Protein AF-A0A7H9B730-F1 (afdb_monomer)

Nearest PDB structures (foldseek):
  7y1p-assembly4_D  TM=2.543E-01  e=1.822E+00  Homo sapiens
  3t6g-assembly2_D  TM=3.507E-01  e=6.217E+00  Homo sapiens
  4czz-assembly1_A  TM=1.881E-01  e=5.636E+00  Homo sapiens

Radius of gyration: 17.9 Å; Cα contacts (8 Å, |Δi|>4): 135;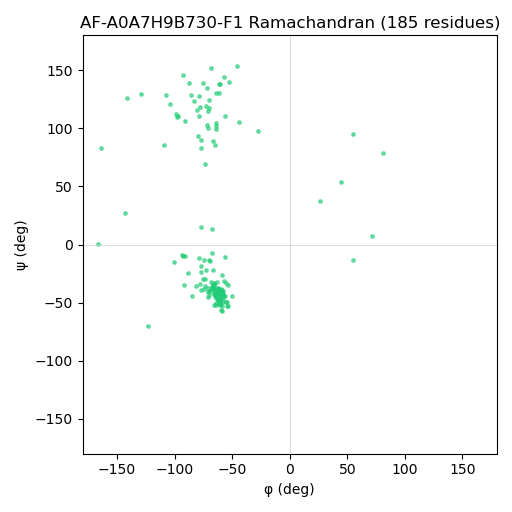 chains: 1; bounding box: 58×35×49 Å

Structure (mmCIF, N/CA/C/O backbone):
data_AF-A0A7H9B730-F1
#
_entry.id   AF-A0A7H9B730-F1
#
loop_
_atom_site.group_PDB
_atom_site.id
_atom_site.type_symbol
_atom_site.label_atom_id
_atom_site.label_alt_id
_atom_site.label_comp_id
_atom_site.label_asym_id
_atom_site.label_entity_id
_atom_site.label_seq_id
_atom_site.pdbx_PDB_ins_code
_atom_site.Cartn_x
_atom_site.Cartn_y
_atom_site.Cartn_z
_atom_site.occupancy
_atom_site.B_iso_or_equiv
_atom_site.auth_seq_id
_atom_site.auth_comp_id
_atom_site.auth_asym_id
_atom_site.auth_atom_id
_atom_site.pdbx_PDB_model_num
ATOM 1 N N . MET A 1 1 ? -36.720 20.145 14.668 1.00 40.06 1 MET A N 1
ATOM 2 C CA . MET A 1 1 ? -36.242 18.746 14.704 1.00 40.06 1 MET A CA 1
ATOM 3 C C . MET A 1 1 ? -35.891 18.366 13.276 1.00 40.06 1 MET A C 1
ATOM 5 O O . MET A 1 1 ? -36.790 18.206 12.463 1.00 40.06 1 MET A O 1
ATOM 9 N N . SER A 1 2 ? -34.604 18.393 12.934 1.00 39.94 2 SER A N 1
ATOM 10 C CA . SER A 1 2 ? -34.134 18.226 11.554 1.00 39.94 2 SER A CA 1
ATOM 11 C C . SER A 1 2 ? -33.990 16.739 11.230 1.00 39.94 2 SER A C 1
ATOM 13 O O . SER A 1 2 ? -33.394 15.994 12.003 1.00 39.94 2 SER A O 1
ATOM 15 N N . SER A 1 3 ? -34.586 16.321 10.114 1.00 34.94 3 SER A N 1
ATOM 16 C CA . SER A 1 3 ? -34.683 14.927 9.673 1.00 34.94 3 SER A CA 1
ATOM 17 C C . SER A 1 3 ? -33.296 14.286 9.449 1.00 34.94 3 SER A C 1
ATOM 19 O O . SER A 1 3 ? -32.433 14.930 8.847 1.00 34.94 3 SER A O 1
ATOM 21 N N . PRO A 1 4 ? -33.064 13.024 9.866 1.00 44.56 4 PRO A N 1
ATOM 22 C CA . PRO A 1 4 ? -31.781 12.329 9.694 1.00 44.56 4 PRO A CA 1
ATOM 23 C C . PRO A 1 4 ? -31.433 12.018 8.225 1.00 44.56 4 PRO A C 1
ATOM 25 O O . PRO A 1 4 ? -30.304 11.639 7.928 1.00 44.56 4 PRO A O 1
ATOM 28 N N . ALA A 1 5 ? -32.358 12.251 7.290 1.00 43.12 5 ALA A N 1
ATOM 29 C CA . ALA A 1 5 ? -32.158 12.045 5.854 1.00 43.12 5 ALA A CA 1
ATOM 30 C C . ALA A 1 5 ? -31.169 13.035 5.194 1.00 43.12 5 ALA A C 1
ATOM 32 O O . ALA A 1 5 ? -30.714 12.802 4.077 1.00 43.12 5 ALA A O 1
ATOM 33 N N . GLY A 1 6 ? -30.811 14.141 5.861 1.00 32.09 6 GLY A N 1
ATOM 34 C CA . GLY A 1 6 ? -29.945 15.180 5.282 1.00 32.09 6 GLY A CA 1
ATOM 35 C C . GLY A 1 6 ? -28.447 14.847 5.233 1.00 32.09 6 GLY A C 1
ATOM 36 O O . GLY A 1 6 ? -27.717 15.474 4.469 1.00 32.09 6 GLY A O 1
ATOM 37 N N . LEU A 1 7 ? -27.974 13.873 6.022 1.00 36.16 7 LEU A N 1
ATOM 38 C CA . LEU A 1 7 ? -26.548 13.514 6.090 1.00 36.16 7 LEU A CA 1
ATOM 39 C C . LEU A 1 7 ? -26.128 12.454 5.062 1.00 36.16 7 LEU A C 1
ATOM 41 O O . LEU A 1 7 ? -24.964 12.421 4.668 1.00 36.16 7 LEU A O 1
ATOM 45 N N . GLU A 1 8 ? -27.056 11.625 4.583 1.00 39.81 8 GLU A N 1
ATOM 46 C CA . GLU A 1 8 ? -26.753 10.603 3.571 1.00 39.81 8 GLU A CA 1
ATOM 47 C C . GLU A 1 8 ? -26.621 11.199 2.160 1.00 39.81 8 GLU A C 1
ATOM 49 O O . GLU A 1 8 ? -25.886 10.672 1.330 1.00 39.81 8 GLU A O 1
ATOM 54 N N . ALA A 1 9 ? -27.237 12.358 1.902 1.00 41.16 9 ALA A N 1
ATOM 55 C CA . ALA A 1 9 ? -27.206 13.022 0.596 1.00 41.16 9 ALA A CA 1
ATOM 56 C C . ALA A 1 9 ? -25.866 13.715 0.257 1.00 41.16 9 ALA A C 1
ATOM 58 O O . ALA A 1 9 ? -25.640 14.068 -0.899 1.00 41.16 9 ALA A O 1
ATOM 59 N N . GLN A 1 10 ? -24.962 13.908 1.227 1.00 38.78 10 GLN A N 1
ATOM 60 C CA . GLN A 1 10 ? -23.634 14.509 0.992 1.00 38.78 10 GLN A CA 1
ATOM 61 C C . GLN A 1 10 ? -22.527 13.475 0.735 1.00 38.78 10 GLN A C 1
ATOM 63 O O . GLN A 1 10 ? -21.414 13.827 0.339 1.00 38.78 10 GLN A O 1
ATOM 68 N N . LEU A 1 11 ? -22.826 12.192 0.925 1.00 41.34 11 LEU A N 1
ATOM 69 C CA . LEU A 1 11 ? -21.922 11.083 0.659 1.00 41.34 11 LEU A CA 1
ATOM 70 C C . LEU A 1 11 ? -22.457 10.356 -0.574 1.00 41.34 11 LEU A C 1
ATOM 72 O O . LEU A 1 11 ? -23.220 9.402 -0.458 1.00 41.34 11 LEU A O 1
ATOM 76 N N . GLY A 1 12 ? -22.076 10.833 -1.767 1.00 35.25 12 GLY A N 1
ATOM 77 C CA . GLY A 1 12 ? -22.385 10.153 -3.032 1.00 35.25 12 GLY A CA 1
ATOM 78 C C . GLY A 1 12 ? -22.101 8.644 -2.943 1.00 35.25 12 GLY A C 1
ATOM 79 O O . GLY A 1 12 ? -21.258 8.247 -2.133 1.00 35.25 12 GLY A O 1
ATOM 80 N N . PRO A 1 13 ? -22.792 7.806 -3.741 1.00 34.62 13 PRO A N 1
ATOM 81 C CA . PRO A 1 13 ? -22.946 6.371 -3.503 1.00 34.62 13 PRO A CA 1
ATOM 82 C C . PRO A 1 13 ? -21.619 5.737 -3.093 1.00 34.62 13 PRO A C 1
ATOM 84 O O . PRO A 1 13 ? -20.689 5.602 -3.894 1.00 34.62 13 PRO A O 1
ATOM 87 N N . SER A 1 14 ? -21.503 5.415 -1.802 1.00 44.09 14 SER A N 1
ATOM 88 C CA . SER A 1 14 ? -20.292 4.804 -1.280 1.00 44.09 14 SER A CA 1
ATOM 89 C C . SER A 1 14 ? -20.258 3.375 -1.804 1.00 44.09 14 SER A C 1
ATOM 91 O O . SER A 1 14 ? -20.998 2.503 -1.358 1.00 44.09 14 SER A O 1
ATOM 93 N N . ILE A 1 15 ? -19.433 3.136 -2.825 1.00 43.62 15 ILE A N 1
ATOM 94 C CA . ILE A 1 15 ? -19.100 1.774 -3.231 1.00 43.62 15 ILE A CA 1
ATOM 95 C C . ILE A 1 15 ? -18.540 1.109 -1.974 1.00 43.62 15 ILE A C 1
ATOM 97 O O . ILE A 1 15 ? -17.477 1.488 -1.482 1.00 43.62 15 ILE A O 1
ATOM 101 N N . SER A 1 16 ? -19.299 0.166 -1.421 1.00 61.28 16 SER A N 1
ATOM 102 C CA . SER A 1 16 ? -18.892 -0.654 -0.287 1.00 61.28 16 SER A CA 1
ATOM 103 C C . SER A 1 16 ? -17.739 -1.539 -0.752 1.00 61.28 16 SER A C 1
ATOM 105 O O . SER A 1 16 ? -17.947 -2.642 -1.260 1.00 61.28 16 SER A O 1
ATOM 107 N N . ILE A 1 17 ? -16.511 -1.044 -0.629 1.00 73.12 17 ILE A N 1
ATOM 108 C CA . ILE A 1 17 ? -15.334 -1.824 -0.978 1.00 73.12 17 ILE A CA 1
ATOM 109 C C . ILE A 1 17 ? -15.165 -2.934 0.063 1.00 73.12 17 ILE A C 1
ATOM 111 O O . ILE A 1 17 ? -14.978 -2.674 1.251 1.00 73.12 17 ILE A O 1
ATOM 115 N N . SER A 1 18 ? -15.245 -4.183 -0.395 1.00 87.62 18 SER A N 1
ATOM 116 C CA . SER A 1 18 ? -15.056 -5.354 0.458 1.00 87.62 18 SER A CA 1
ATOM 117 C C . SER A 1 18 ? -13.629 -5.402 1.005 1.00 87.62 18 SER A C 1
ATOM 119 O O . SER A 1 18 ? -12.661 -5.350 0.244 1.00 87.62 18 SER A O 1
ATOM 121 N N . VAL A 1 19 ? -13.493 -5.583 2.323 1.00 90.88 19 VAL A N 1
ATOM 122 C CA . VAL A 1 19 ? -12.193 -5.831 2.970 1.00 90.88 19 VAL A CA 1
ATOM 123 C C . VAL A 1 19 ? -11.487 -7.057 2.383 1.00 90.88 19 VAL A C 1
ATOM 125 O O . VAL A 1 19 ? -10.263 -7.066 2.302 1.00 90.88 19 VAL A O 1
ATOM 128 N N . GLY A 1 20 ? -12.243 -8.064 1.925 1.00 91.38 20 GLY A N 1
ATOM 129 C CA . GLY A 1 20 ? -11.691 -9.242 1.251 1.00 91.38 20 GLY A CA 1
ATOM 130 C C . GLY A 1 20 ? -10.984 -8.871 -0.050 1.00 91.38 20 GLY A C 1
ATOM 131 O O . GLY A 1 20 ? -9.823 -9.212 -0.232 1.00 91.38 20 GLY A O 1
ATOM 132 N N . LEU A 1 21 ? -11.636 -8.060 -0.886 1.00 91.69 21 LEU A N 1
ATOM 133 C CA . LEU A 1 21 ? -11.058 -7.596 -2.148 1.00 91.69 21 LEU A CA 1
ATOM 134 C C . LEU A 1 21 ? -9.797 -6.749 -1.919 1.00 91.69 21 LEU A C 1
ATOM 136 O O . LEU A 1 21 ? -8.800 -6.921 -2.613 1.00 91.69 21 LEU A O 1
ATOM 140 N N . ILE A 1 22 ? -9.807 -5.876 -0.908 1.00 94.38 22 ILE A N 1
ATOM 141 C CA . ILE A 1 22 ? -8.623 -5.091 -0.527 1.00 94.38 22 ILE A CA 1
ATOM 142 C C . ILE A 1 22 ? -7.477 -5.995 -0.074 1.00 94.38 22 ILE A C 1
ATOM 144 O O . ILE A 1 22 ? -6.341 -5.791 -0.500 1.00 94.38 22 ILE A O 1
ATOM 148 N N . LEU A 1 23 ? -7.763 -7.001 0.756 1.00 95.06 23 LEU A N 1
ATOM 149 C CA . LEU A 1 23 ? -6.766 -7.969 1.211 1.00 95.06 23 LEU A CA 1
ATOM 150 C C . LEU A 1 23 ? -6.145 -8.739 0.050 1.00 95.06 23 LEU A C 1
ATOM 152 O O . LEU A 1 23 ? -4.922 -8.866 0.005 1.00 95.06 23 LEU A O 1
ATOM 156 N N . ASP A 1 24 ? -6.961 -9.224 -0.881 1.00 93.44 24 ASP A N 1
ATOM 157 C CA . ASP A 1 24 ? -6.485 -9.989 -2.032 1.00 93.44 24 ASP A CA 1
ATOM 158 C C . ASP A 1 24 ? -5.612 -9.119 -2.945 1.00 93.44 24 ASP A C 1
ATOM 160 O O . ASP A 1 24 ? -4.514 -9.531 -3.323 1.00 93.44 24 ASP A O 1
ATOM 164 N N . CYS A 1 25 ? -6.022 -7.870 -3.206 1.00 93.38 25 CYS A N 1
ATOM 165 C CA . CYS A 1 25 ? -5.206 -6.908 -3.947 1.00 93.38 25 CYS A CA 1
ATOM 166 C C . CYS A 1 25 ? -3.865 -6.623 -3.256 1.00 93.38 25 CYS A C 1
ATOM 168 O O . CYS A 1 25 ? -2.827 -6.630 -3.915 1.00 93.38 25 CYS A O 1
ATOM 170 N N . LEU A 1 26 ? -3.861 -6.380 -1.942 1.00 95.50 26 LEU A N 1
ATOM 171 C CA . LEU A 1 26 ? -2.630 -6.109 -1.192 1.00 95.50 26 LEU A CA 1
ATOM 172 C C . LEU A 1 26 ? -1.692 -7.319 -1.177 1.00 95.50 26 LEU A C 1
ATOM 174 O O . LEU A 1 26 ? -0.488 -7.161 -1.363 1.00 95.50 26 LEU A O 1
ATOM 178 N N . LYS A 1 27 ? -2.229 -8.530 -0.988 1.00 94.12 27 LYS A N 1
ATOM 179 C CA . LYS A 1 27 ? -1.446 -9.772 -1.040 1.00 94.12 27 LYS A CA 1
ATOM 180 C C . LYS A 1 27 ? -0.842 -9.980 -2.421 1.00 94.12 27 LYS A C 1
ATOM 182 O O . LYS A 1 27 ? 0.349 -10.256 -2.508 1.00 94.12 27 LYS A O 1
ATOM 187 N N . HIS A 1 28 ? -1.623 -9.772 -3.479 1.00 91.12 28 HIS A N 1
ATOM 188 C CA . HIS A 1 28 ? -1.123 -9.850 -4.846 1.00 91.12 28 HIS A CA 1
ATOM 189 C C . HIS A 1 28 ? -0.010 -8.825 -5.104 1.00 91.12 28 HIS A C 1
ATOM 191 O O . HIS A 1 28 ? 1.061 -9.201 -5.571 1.00 91.12 28 HIS A O 1
ATOM 197 N N . LEU A 1 29 ? -0.209 -7.559 -4.719 1.00 92.06 29 LEU A N 1
ATOM 198 C CA . LEU A 1 29 ? 0.812 -6.512 -4.828 1.00 92.06 29 LEU A CA 1
ATOM 199 C C . LEU A 1 29 ? 2.095 -6.869 -4.074 1.00 92.06 29 LEU A C 1
ATOM 201 O O . LEU A 1 29 ? 3.184 -6.720 -4.625 1.00 92.06 29 LEU A O 1
ATOM 205 N N . ARG A 1 30 ? 1.979 -7.386 -2.843 1.00 93.12 30 ARG A N 1
ATOM 206 C CA . ARG A 1 30 ? 3.131 -7.880 -2.076 1.00 93.12 30 ARG A CA 1
ATOM 207 C C . ARG A 1 30 ? 3.895 -8.921 -2.880 1.00 93.12 30 ARG A C 1
ATOM 209 O O . ARG A 1 30 ? 5.103 -8.800 -3.017 1.00 93.12 30 ARG A O 1
ATOM 216 N N . THR A 1 31 ? 3.195 -9.906 -3.439 1.00 89.75 31 THR A N 1
ATOM 217 C CA . THR A 1 31 ? 3.806 -10.975 -4.232 1.00 89.75 31 THR A CA 1
ATOM 218 C C . THR A 1 31 ? 4.459 -10.441 -5.510 1.00 89.75 31 THR A C 1
ATOM 220 O O . THR A 1 31 ? 5.574 -10.850 -5.808 1.00 89.75 31 THR A O 1
ATOM 223 N N . VAL A 1 32 ? 3.832 -9.497 -6.222 1.00 88.38 32 VAL A N 1
ATOM 224 C CA . VAL A 1 32 ? 4.399 -8.856 -7.427 1.00 88.38 32 VAL A CA 1
ATOM 225 C C . VAL A 1 32 ? 5.680 -8.083 -7.114 1.00 88.38 32 VAL A C 1
ATOM 227 O O . VAL A 1 32 ? 6.650 -8.176 -7.854 1.00 88.38 32 VAL A O 1
ATOM 230 N N . ILE A 1 33 ? 5.712 -7.326 -6.016 1.00 88.75 33 ILE A N 1
ATOM 231 C CA . ILE A 1 33 ? 6.889 -6.521 -5.658 1.00 88.75 33 ILE A CA 1
ATOM 232 C C . ILE A 1 33 ? 7.994 -7.403 -5.064 1.00 88.75 33 ILE A C 1
ATOM 234 O O . ILE A 1 33 ? 9.178 -7.187 -5.325 1.00 88.75 33 ILE A O 1
ATOM 238 N N . GLN A 1 34 ? 7.624 -8.384 -4.239 1.00 87.19 34 GLN A N 1
ATOM 239 C CA . GLN A 1 34 ? 8.562 -9.271 -3.556 1.00 87.19 34 GLN A CA 1
ATOM 240 C C . GLN A 1 34 ? 9.223 -10.247 -4.532 1.00 87.19 34 GLN A C 1
ATOM 242 O O . GLN A 1 34 ? 10.442 -10.410 -4.492 1.00 87.19 34 GLN A O 1
ATOM 247 N N . ASN A 1 35 ? 8.437 -10.856 -5.421 1.00 76.56 35 ASN A N 1
ATOM 248 C CA . ASN A 1 35 ? 8.925 -11.820 -6.394 1.00 76.56 35 ASN A CA 1
ATOM 249 C C . ASN A 1 35 ? 9.134 -11.112 -7.732 1.00 76.56 35 ASN A C 1
ATOM 251 O O . ASN A 1 35 ? 8.183 -10.774 -8.430 1.00 76.56 35 ASN A O 1
ATOM 255 N N . GLU A 1 36 ? 10.396 -10.944 -8.116 1.00 60.19 36 GLU A N 1
ATOM 256 C CA . GLU A 1 36 ? 10.860 -10.201 -9.303 1.00 60.19 36 GLU A CA 1
ATOM 257 C C . GLU A 1 36 ? 10.474 -10.854 -10.651 1.00 60.19 36 GLU A C 1
ATOM 259 O O . GLU A 1 36 ? 11.016 -10.521 -11.701 1.00 60.19 36 GLU A O 1
ATOM 264 N N . SER A 1 37 ? 9.558 -11.823 -10.628 1.00 56.66 37 SER A N 1
ATOM 265 C CA . SER A 1 37 ? 9.127 -12.631 -11.766 1.00 56.66 37 SER A CA 1
ATOM 266 C C . SER A 1 37 ? 7.630 -12.958 -11.741 1.00 56.66 37 SER A C 1
ATOM 268 O O . SER A 1 37 ? 7.219 -13.980 -12.291 1.00 56.66 37 SER A O 1
ATOM 270 N N . LEU A 1 38 ? 6.802 -12.112 -11.117 1.00 61.03 38 LEU A N 1
ATOM 271 C CA . LEU A 1 38 ? 5.354 -12.313 -11.100 1.00 61.03 38 LEU A CA 1
ATOM 272 C C . LEU A 1 38 ? 4.630 -11.580 -12.233 1.00 61.03 38 LEU A C 1
ATOM 274 O O . LEU A 1 38 ? 4.999 -10.477 -12.634 1.00 61.03 38 LEU A O 1
ATOM 278 N N . TYR A 1 39 ? 3.557 -12.202 -12.714 1.00 67.94 39 TYR A N 1
ATOM 279 C CA . TYR A 1 39 ? 2.712 -11.651 -13.761 1.00 67.94 39 TYR A CA 1
ATOM 280 C C . TYR A 1 39 ? 1.682 -10.679 -13.180 1.00 67.94 39 TYR A C 1
ATOM 282 O O . TYR A 1 39 ? 0.864 -11.068 -12.345 1.00 67.94 39 TYR A O 1
ATOM 290 N N . LEU A 1 40 ? 1.669 -9.443 -13.675 1.00 72.12 40 LEU A N 1
ATOM 291 C CA . LEU A 1 40 ? 0.537 -8.534 -13.526 1.00 72.12 40 LEU A CA 1
ATOM 292 C C . LEU A 1 40 ? -0.386 -8.734 -14.734 1.00 72.12 40 LEU A C 1
ATOM 294 O O . LEU A 1 40 ? -0.032 -8.341 -15.842 1.00 72.12 40 LEU A O 1
ATOM 298 N N . ASN A 1 41 ? -1.542 -9.379 -14.541 1.00 70.00 41 ASN A N 1
ATOM 299 C CA . ASN A 1 41 ? -2.469 -9.759 -15.623 1.00 70.00 41 ASN A CA 1
ATOM 300 C C . ASN A 1 41 ? -1.749 -10.375 -16.843 1.00 70.00 41 ASN A C 1
ATOM 302 O O . ASN A 1 41 ? -1.899 -9.901 -17.967 1.00 70.00 41 ASN A O 1
ATOM 306 N N . SER A 1 42 ? -0.935 -11.408 -16.605 1.00 75.62 42 SER A N 1
ATOM 307 C CA . SER A 1 42 ? -0.165 -12.128 -17.638 1.00 75.62 42 SER A CA 1
ATOM 308 C C . SER A 1 42 ? 1.027 -11.379 -18.250 1.00 75.62 42 SER A C 1
ATOM 310 O O . SER A 1 42 ? 1.677 -11.923 -19.138 1.00 75.62 42 SER A O 1
ATOM 312 N N . VAL A 1 43 ? 1.401 -10.202 -17.734 1.00 79.88 43 VAL A N 1
ATOM 313 C CA . VAL A 1 43 ? 2.644 -9.507 -18.115 1.00 79.88 43 VAL A CA 1
ATOM 314 C C . VAL A 1 43 ? 3.696 -9.669 -17.025 1.00 79.88 43 VAL A C 1
ATOM 316 O O . VAL A 1 43 ? 3.473 -9.263 -15.883 1.00 79.88 43 VAL A O 1
ATOM 319 N N . LYS A 1 44 ? 4.846 -10.257 -17.364 1.00 83.94 44 LYS A N 1
ATOM 320 C CA . LYS A 1 44 ? 5.991 -10.347 -16.453 1.00 83.94 44 LYS A CA 1
ATOM 321 C C . LYS A 1 44 ? 6.706 -9.003 -16.439 1.00 83.94 44 LYS A C 1
ATOM 323 O O . LYS A 1 44 ? 7.340 -8.671 -17.428 1.00 83.94 44 LYS A O 1
ATOM 328 N N . LEU A 1 45 ? 6.619 -8.281 -15.325 1.00 84.44 45 LEU A N 1
ATOM 329 C CA . LEU A 1 45 ? 7.315 -7.007 -15.152 1.00 84.44 45 LEU A CA 1
ATOM 330 C C . LEU A 1 45 ? 8.811 -7.217 -14.896 1.00 84.44 45 LEU A C 1
ATOM 332 O O . LEU A 1 45 ? 9.196 -8.081 -14.103 1.00 84.44 45 LEU A O 1
ATOM 336 N N . LYS A 1 46 ? 9.651 -6.383 -15.512 1.00 85.81 46 LYS A N 1
ATOM 337 C CA . LYS A 1 46 ? 11.085 -6.311 -15.203 1.00 85.81 46 LYS A CA 1
ATOM 338 C C . LYS A 1 46 ? 11.317 -5.733 -13.804 1.00 85.81 46 LYS A C 1
ATOM 340 O O . LYS A 1 46 ? 10.544 -4.911 -13.301 1.00 85.81 46 LYS A O 1
ATOM 345 N N . ARG A 1 47 ? 12.427 -6.129 -13.175 1.00 83.06 47 ARG A N 1
ATOM 346 C CA . ARG A 1 47 ? 12.814 -5.662 -11.833 1.00 83.06 47 ARG A CA 1
ATOM 347 C C . ARG A 1 47 ? 12.963 -4.139 -11.794 1.00 83.06 47 ARG A C 1
ATOM 349 O O . ARG A 1 47 ? 12.549 -3.504 -10.825 1.00 83.06 47 ARG A O 1
ATOM 356 N N . GLU A 1 48 ? 13.513 -3.560 -12.854 1.00 84.00 48 GLU A N 1
ATOM 357 C CA . GLU A 1 48 ? 13.737 -2.123 -13.011 1.00 84.00 4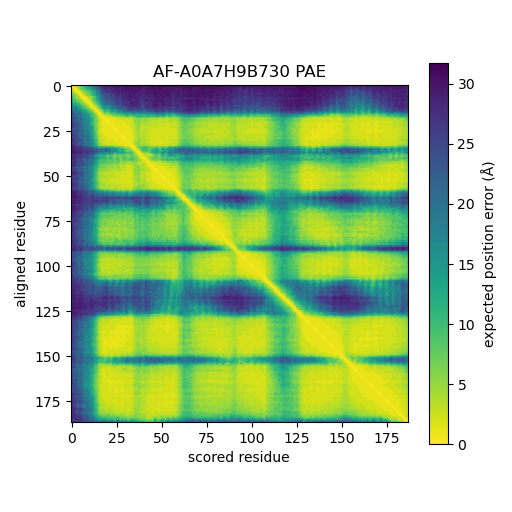8 GLU A CA 1
ATOM 358 C C . GLU A 1 48 ? 12.406 -1.362 -13.069 1.00 84.00 48 GLU A C 1
ATOM 360 O O . GLU A 1 48 ? 12.264 -0.328 -12.423 1.00 84.00 48 GLU A O 1
ATOM 365 N N . SER A 1 49 ? 11.403 -1.911 -13.760 1.00 87.19 49 SER A N 1
ATOM 366 C CA . SER A 1 49 ? 10.051 -1.343 -13.843 1.00 87.19 49 SER A CA 1
ATOM 367 C C . SER A 1 49 ? 9.340 -1.337 -12.489 1.00 87.19 49 SER A C 1
ATOM 369 O O . SER A 1 49 ? 8.717 -0.344 -12.116 1.00 87.19 49 SER A O 1
ATOM 371 N N . ILE A 1 50 ? 9.460 -2.425 -11.718 1.00 88.19 50 ILE A N 1
ATOM 372 C CA . ILE A 1 50 ? 8.910 -2.505 -10.353 1.00 88.19 50 ILE A CA 1
ATOM 373 C C . ILE A 1 50 ? 9.591 -1.477 -9.445 1.00 88.19 50 ILE A C 1
ATOM 375 O O . ILE A 1 50 ? 8.915 -0.780 -8.684 1.00 88.19 50 ILE A O 1
ATOM 379 N N . ARG A 1 51 ? 10.922 -1.365 -9.529 1.00 86.25 51 ARG A N 1
ATOM 380 C CA . ARG A 1 51 ? 11.692 -0.386 -8.758 1.00 86.25 51 ARG A CA 1
ATOM 381 C C . ARG A 1 51 ? 11.275 1.044 -9.104 1.00 86.25 51 ARG A C 1
ATOM 383 O O . ARG A 1 51 ? 10.941 1.798 -8.194 1.00 86.25 51 ARG A O 1
ATOM 390 N N . ALA A 1 52 ? 11.195 1.369 -10.392 1.00 83.44 52 ALA A N 1
ATOM 391 C CA . ALA A 1 52 ? 10.773 2.681 -10.869 1.00 83.44 52 ALA A CA 1
ATOM 392 C C . ALA A 1 52 ? 9.334 3.016 -10.440 1.00 83.44 52 ALA A C 1
ATOM 394 O O . ALA A 1 52 ? 9.054 4.142 -10.040 1.00 83.44 52 ALA A O 1
ATOM 395 N N . ALA A 1 53 ? 8.420 2.037 -10.441 1.00 86.88 53 ALA A N 1
ATOM 396 C CA . ALA A 1 53 ? 7.065 2.230 -9.928 1.00 86.88 53 ALA A CA 1
ATOM 397 C C . ALA A 1 53 ? 7.043 2.529 -8.418 1.00 86.88 53 ALA A C 1
ATOM 399 O O . ALA A 1 53 ? 6.270 3.382 -7.979 1.00 86.88 53 ALA A O 1
ATOM 400 N N . CYS A 1 54 ? 7.890 1.862 -7.623 1.00 87.56 54 CYS A N 1
ATOM 401 C CA . CYS A 1 54 ? 8.041 2.155 -6.195 1.00 87.56 54 CYS A CA 1
ATOM 402 C C . CYS A 1 54 ? 8.593 3.570 -5.982 1.00 87.56 54 CYS A C 1
ATOM 404 O O . CYS A 1 54 ? 7.996 4.350 -5.247 1.00 87.56 54 CYS A O 1
ATOM 406 N N . GLU A 1 55 ? 9.687 3.922 -6.658 1.00 83.12 55 GLU A N 1
ATOM 407 C CA . GLU A 1 55 ? 10.290 5.260 -6.616 1.00 83.12 55 GLU A CA 1
ATOM 408 C C . GLU A 1 55 ? 9.260 6.338 -6.976 1.00 83.12 55 GLU A C 1
ATOM 410 O O . GLU A 1 55 ? 9.001 7.240 -6.181 1.00 83.12 55 GLU A O 1
ATOM 415 N N . LEU A 1 56 ? 8.577 6.191 -8.113 1.00 80.75 56 LEU A N 1
ATOM 416 C CA . LEU A 1 56 ? 7.594 7.158 -8.595 1.00 80.75 56 LEU A CA 1
ATOM 417 C C . LEU A 1 56 ? 6.363 7.259 -7.688 1.00 80.75 56 LEU A C 1
ATOM 419 O O . LEU A 1 56 ? 5.792 8.339 -7.533 1.00 80.75 56 LEU A O 1
ATOM 423 N N . PHE A 1 57 ? 5.935 6.162 -7.057 1.00 82.88 57 PHE A N 1
ATOM 424 C CA . PHE A 1 57 ? 4.848 6.210 -6.079 1.00 82.88 57 PHE A CA 1
ATOM 425 C C . PHE A 1 57 ? 5.197 7.134 -4.911 1.00 82.88 57 PHE A C 1
ATOM 427 O O . PHE A 1 57 ? 4.359 7.937 -4.490 1.00 82.88 57 PHE A O 1
ATOM 434 N N . TRP A 1 58 ? 6.443 7.077 -4.450 1.00 79.00 58 TRP A N 1
ATOM 435 C CA . TRP A 1 58 ? 6.929 7.898 -3.356 1.00 79.00 58 TRP A CA 1
ATOM 436 C C . TRP A 1 58 ? 7.540 9.239 -3.805 1.00 79.00 58 TRP A C 1
ATOM 438 O O . TRP A 1 58 ? 7.764 10.095 -2.961 1.00 79.00 58 TRP A O 1
ATOM 448 N N . CYS A 1 59 ? 7.777 9.517 -5.083 1.00 72.25 59 CYS A N 1
ATOM 449 C CA . CYS A 1 59 ? 8.170 10.868 -5.503 1.00 72.25 59 CYS A CA 1
ATOM 450 C C . CYS A 1 59 ? 6.977 11.840 -5.418 1.00 72.25 59 CYS A C 1
ATOM 452 O O . CYS A 1 59 ? 5.859 11.510 -5.828 1.00 72.25 59 CYS A O 1
ATOM 454 N N . ASP A 1 60 ? 7.229 13.028 -4.861 1.00 63.06 60 ASP A N 1
ATOM 455 C CA . ASP A 1 60 ? 6.369 14.217 -4.951 1.00 63.06 60 ASP A CA 1
ATOM 456 C C . ASP A 1 60 ? 7.060 15.205 -5.896 1.00 63.06 60 ASP A C 1
ATOM 458 O O . ASP A 1 60 ? 8.228 15.520 -5.677 1.00 63.06 60 ASP A O 1
ATOM 462 N N . GLU A 1 61 ? 6.349 15.707 -6.905 1.00 54.44 61 GLU A N 1
ATOM 463 C CA . GLU A 1 61 ? 6.896 16.648 -7.900 1.00 54.44 61 GLU A CA 1
ATOM 464 C C . GLU A 1 61 ? 7.177 18.050 -7.322 1.00 54.44 61 GLU A C 1
ATOM 466 O O . GLU A 1 61 ? 7.917 18.826 -7.923 1.00 54.44 61 GLU A O 1
ATOM 471 N N . ASP A 1 62 ? 6.669 18.369 -6.123 1.00 51.31 62 ASP A N 1
ATOM 472 C CA . ASP A 1 62 ? 6.984 19.619 -5.418 1.00 51.31 62 ASP A CA 1
ATOM 473 C C . ASP A 1 62 ? 8.383 19.554 -4.777 1.00 51.31 62 ASP A C 1
ATOM 475 O O . ASP A 1 62 ? 8.577 19.237 -3.588 1.00 51.31 62 ASP A O 1
ATOM 479 N N . ILE A 1 63 ? 9.367 19.840 -5.625 1.00 46.56 63 ILE A N 1
ATOM 480 C CA . ILE A 1 63 ? 10.801 19.944 -5.366 1.00 46.56 63 ILE A CA 1
ATOM 481 C C . ILE A 1 63 ? 11.076 21.206 -4.548 1.00 46.56 63 ILE A C 1
ATOM 483 O O . ILE A 1 63 ? 10.898 22.301 -5.058 1.00 46.56 63 ILE A O 1
ATOM 487 N N . HIS A 1 64 ? 11.548 21.041 -3.304 1.00 44.06 64 HIS A N 1
ATOM 488 C CA . HIS A 1 64 ? 12.461 21.989 -2.624 1.00 44.06 64 HIS A CA 1
ATOM 489 C C . HIS A 1 64 ? 13.130 21.435 -1.340 1.00 44.06 64 HIS A C 1
ATOM 491 O O . HIS A 1 64 ? 13.938 22.129 -0.728 1.00 44.06 64 HIS A O 1
ATOM 497 N N . SER A 1 65 ? 12.880 20.185 -0.915 1.00 53.53 65 SER A N 1
ATOM 498 C CA . SER A 1 65 ? 13.666 19.544 0.161 1.00 53.53 65 SER A CA 1
ATOM 499 C C . SER A 1 65 ? 13.472 18.019 0.194 1.00 53.53 65 SER A C 1
ATOM 501 O O . SER A 1 65 ? 12.650 17.511 0.958 1.00 53.53 65 SER A O 1
ATOM 503 N N . GLU A 1 66 ? 14.208 17.277 -0.638 1.00 56.09 66 GLU A N 1
ATOM 504 C CA . GLU A 1 66 ? 14.071 15.811 -0.752 1.00 56.09 66 GLU A CA 1
ATOM 505 C C . GLU A 1 66 ? 14.403 15.087 0.574 1.00 56.09 66 GLU A C 1
ATOM 507 O O . GLU A 1 66 ? 13.581 14.326 1.088 1.00 56.09 66 GLU A O 1
ATOM 512 N N . ASN A 1 67 ? 15.514 15.439 1.234 1.00 55.94 67 ASN A N 1
ATOM 513 C CA . ASN A 1 67 ? 15.969 14.749 2.455 1.00 55.94 67 ASN A CA 1
ATOM 514 C C . ASN A 1 67 ? 15.033 14.910 3.673 1.00 55.94 67 ASN A C 1
ATOM 516 O O . ASN A 1 67 ? 14.904 13.995 4.493 1.00 55.94 67 ASN A O 1
ATOM 520 N N . LYS A 1 68 ? 14.358 16.063 3.823 1.00 60.56 68 LYS A N 1
ATOM 521 C CA . LYS A 1 68 ? 13.431 16.284 4.952 1.00 60.56 68 LYS A CA 1
ATOM 522 C C . LYS A 1 68 ? 12.132 15.496 4.773 1.00 60.56 68 LYS A C 1
ATOM 524 O O . LYS A 1 68 ? 11.602 14.995 5.764 1.00 60.56 68 LYS A O 1
ATOM 529 N N . LYS A 1 69 ? 11.639 15.353 3.537 1.00 65.31 69 LYS A N 1
ATOM 530 C CA . LYS A 1 69 ? 10.411 14.601 3.231 1.00 65.31 69 LYS A CA 1
ATOM 531 C C . LYS A 1 69 ? 10.611 13.092 3.403 1.00 65.31 69 LYS A C 1
ATOM 533 O O . LYS A 1 69 ? 9.748 12.433 3.979 1.00 65.31 69 LYS A O 1
ATOM 538 N N . GLU A 1 70 ? 11.754 12.557 2.980 1.00 67.50 70 GLU A N 1
ATOM 539 C CA . GLU A 1 70 ? 12.089 11.133 3.126 1.00 67.50 70 GLU A CA 1
ATOM 540 C C . GLU A 1 70 ? 12.122 10.703 4.602 1.00 67.50 70 GLU A C 1
ATOM 542 O O . GLU A 1 70 ? 11.379 9.810 5.017 1.00 67.50 70 GLU A O 1
ATOM 547 N N . SER A 1 71 ? 12.878 11.432 5.431 1.00 71.31 71 SER A N 1
ATOM 548 C CA . SER A 1 71 ? 12.953 11.186 6.879 1.00 71.31 71 SER A CA 1
ATOM 549 C C . SER A 1 71 ? 11.586 11.307 7.567 1.00 71.31 71 SER A C 1
ATOM 551 O O . SER A 1 71 ? 11.260 10.523 8.461 1.00 71.31 71 SER A O 1
ATOM 553 N N . GLN A 1 72 ? 10.755 12.270 7.151 1.00 72.38 72 GLN A N 1
ATOM 554 C CA . GLN A 1 72 ? 9.397 12.437 7.678 1.00 72.38 72 GLN A CA 1
ATOM 555 C C . GLN A 1 72 ? 8.485 11.262 7.319 1.00 72.38 72 GLN A C 1
ATOM 557 O O . GLN A 1 72 ? 7.740 10.793 8.179 1.00 72.38 72 GLN A O 1
ATOM 562 N N . ARG A 1 73 ? 8.548 10.759 6.083 1.00 72.25 73 ARG A N 1
ATOM 563 C CA . ARG A 1 73 ? 7.731 9.625 5.627 1.00 72.25 73 ARG A CA 1
ATOM 564 C C . ARG A 1 73 ? 8.165 8.310 6.252 1.00 72.25 73 ARG A C 1
ATOM 566 O O . ARG A 1 73 ? 7.305 7.520 6.641 1.00 72.25 73 ARG A O 1
ATOM 573 N N . LEU A 1 74 ? 9.468 8.106 6.432 1.00 76.25 74 LEU A N 1
ATOM 574 C CA . LEU A 1 74 ? 9.983 6.973 7.194 1.00 76.25 74 LEU A CA 1
ATOM 575 C C . LEU A 1 74 ? 9.484 7.026 8.642 1.00 76.25 74 LEU A C 1
ATOM 577 O O . LEU A 1 74 ? 8.876 6.068 9.117 1.00 76.25 74 LEU A O 1
ATOM 581 N N . LYS A 1 75 ? 9.635 8.174 9.314 1.00 79.94 75 LYS A N 1
ATOM 582 C CA . LYS A 1 75 ? 9.131 8.374 10.681 1.00 79.94 75 LYS A CA 1
ATOM 583 C C . LYS A 1 75 ? 7.620 8.155 10.775 1.00 79.94 75 LYS A C 1
ATOM 585 O O . LYS A 1 75 ? 7.149 7.503 11.703 1.00 79.94 75 LYS A O 1
ATOM 590 N N . ALA A 1 76 ? 6.851 8.663 9.815 1.00 76.81 76 ALA A N 1
ATOM 591 C CA . ALA A 1 76 ? 5.409 8.458 9.767 1.00 76.81 76 ALA A CA 1
ATOM 592 C C . ALA A 1 76 ? 5.054 6.976 9.562 1.00 76.81 76 ALA A C 1
ATOM 594 O O . ALA A 1 76 ? 4.174 6.466 10.250 1.00 76.81 76 ALA A O 1
ATOM 595 N N . THR A 1 77 ? 5.783 6.263 8.699 1.00 80.56 77 THR A N 1
ATOM 596 C CA . THR A 1 77 ? 5.597 4.820 8.485 1.00 80.56 77 THR A CA 1
ATOM 597 C C . THR A 1 77 ? 5.921 4.022 9.746 1.00 80.56 77 THR A C 1
ATOM 599 O O . THR A 1 77 ? 5.134 3.163 10.130 1.00 80.56 77 THR A O 1
ATOM 602 N N . MET A 1 78 ? 7.010 4.345 10.451 1.00 82.88 78 MET A N 1
ATOM 603 C CA . MET A 1 78 ? 7.334 3.731 11.746 1.00 82.88 78 MET A CA 1
ATOM 604 C C . MET A 1 78 ? 6.230 3.971 12.785 1.00 82.88 78 MET A C 1
ATOM 606 O O . MET A 1 78 ? 5.817 3.042 13.474 1.00 82.88 78 MET A O 1
ATOM 610 N N . ASN A 1 79 ? 5.693 5.193 12.856 1.00 84.44 79 ASN A N 1
ATOM 611 C CA . ASN A 1 79 ? 4.566 5.503 13.738 1.00 84.44 79 ASN A CA 1
ATOM 612 C C . ASN A 1 79 ? 3.309 4.703 13.362 1.00 84.44 79 ASN A C 1
ATOM 614 O O . ASN A 1 79 ? 2.575 4.264 14.244 1.00 84.44 79 ASN A O 1
ATOM 618 N N . LEU A 1 80 ? 3.055 4.494 12.067 1.00 85.88 80 LEU A N 1
ATOM 619 C CA . LEU A 1 80 ? 1.941 3.671 11.602 1.00 85.88 80 LEU A CA 1
ATOM 620 C C . LEU A 1 80 ? 2.121 2.201 11.997 1.00 85.88 80 LEU A C 1
ATOM 622 O O . LEU A 1 80 ? 1.150 1.595 12.442 1.00 85.88 80 LEU A O 1
ATOM 626 N N . VAL A 1 81 ? 3.334 1.642 11.883 1.00 86.88 81 VAL A N 1
ATOM 627 C CA . VAL A 1 81 ? 3.637 0.274 12.350 1.00 86.88 81 VAL A CA 1
ATOM 628 C C . VAL A 1 81 ? 3.240 0.115 13.814 1.00 86.88 81 VAL A C 1
ATOM 630 O O . VAL A 1 81 ? 2.485 -0.797 14.146 1.00 86.88 81 VAL A O 1
ATOM 633 N N . ASP A 1 82 ? 3.717 1.017 14.675 1.00 85.44 82 ASP A N 1
ATOM 634 C CA . ASP A 1 82 ? 3.453 0.978 16.115 1.00 85.44 82 ASP A CA 1
ATOM 635 C C . ASP A 1 82 ? 1.951 1.103 16.424 1.00 85.44 82 ASP A C 1
ATOM 637 O O . ASP A 1 82 ? 1.400 0.320 17.198 1.00 85.44 82 ASP A O 1
ATOM 641 N N . GLN A 1 83 ? 1.246 2.029 15.766 1.00 84.12 83 GLN A N 1
ATOM 642 C CA . GLN A 1 83 ? -0.192 2.211 15.991 1.00 84.12 83 GLN A CA 1
ATOM 643 C C . GLN A 1 83 ? -1.037 1.046 15.473 1.00 84.12 83 GLN A C 1
ATOM 645 O O . GLN A 1 83 ? -1.973 0.622 16.151 1.00 84.12 83 GLN A O 1
ATOM 650 N N . VAL A 1 84 ? -0.707 0.480 14.311 1.00 86.00 84 VAL A N 1
ATOM 651 C CA . VAL A 1 84 ? -1.383 -0.728 13.819 1.00 86.00 84 VAL A CA 1
ATOM 652 C C . VAL A 1 84 ? -1.086 -1.914 14.737 1.00 86.00 84 VAL A C 1
ATOM 654 O O . VAL A 1 84 ? -2.007 -2.666 15.041 1.00 86.00 84 VAL A O 1
ATOM 657 N N . GLY A 1 85 ? 0.142 -2.046 15.249 1.00 84.00 85 GLY A N 1
ATOM 658 C CA . GLY A 1 85 ? 0.492 -3.038 16.271 1.00 84.00 85 GLY A CA 1
ATOM 659 C C . GLY A 1 85 ? -0.393 -2.917 17.511 1.00 84.00 85 GLY A C 1
ATOM 660 O O . GLY A 1 85 ? -1.039 -3.883 17.908 1.00 84.00 85 GLY A O 1
ATOM 661 N N . LYS A 1 86 ? -0.546 -1.700 18.043 1.00 82.31 86 LYS A N 1
ATOM 662 C CA . LYS A 1 86 ? -1.437 -1.416 19.181 1.00 82.31 86 LYS A CA 1
ATOM 663 C C . LYS A 1 86 ? -2.890 -1.787 18.902 1.00 82.31 86 LYS A C 1
ATOM 665 O O . LYS A 1 86 ? -3.525 -2.387 19.762 1.00 82.31 86 LYS A O 1
ATOM 670 N N . VAL A 1 87 ? -3.405 -1.463 17.715 1.00 83.06 87 VAL A N 1
ATOM 671 C CA . VAL A 1 87 ? -4.780 -1.796 17.305 1.00 83.06 87 VAL A CA 1
ATOM 672 C C . VAL A 1 87 ? -4.986 -3.307 17.149 1.00 83.06 87 VAL A C 1
ATOM 674 O O . VAL A 1 87 ? -6.069 -3.813 17.443 1.00 83.06 87 VAL A O 1
ATOM 677 N N . VAL A 1 88 ? -3.965 -4.031 16.685 1.00 80.94 88 VAL A N 1
ATOM 678 C CA . VAL A 1 88 ? -4.001 -5.492 16.527 1.00 80.94 88 VAL A CA 1
ATOM 679 C C . VAL A 1 88 ? -3.894 -6.209 17.880 1.00 80.94 88 VAL A C 1
ATOM 681 O O . VAL A 1 88 ? -4.568 -7.218 18.073 1.00 80.94 88 VAL A O 1
ATOM 684 N N . GLU A 1 89 ? -3.082 -5.702 18.811 1.00 75.69 89 GLU A N 1
ATOM 685 C CA . GLU A 1 89 ? -2.769 -6.366 20.086 1.00 75.69 89 GLU A CA 1
ATOM 686 C C . GLU A 1 89 ? -3.698 -5.986 21.250 1.00 75.69 89 GLU A C 1
ATOM 688 O O . GLU A 1 89 ? -3.964 -6.820 22.116 1.00 75.69 89 GLU A O 1
ATOM 693 N N . LYS A 1 90 ? -4.182 -4.737 21.320 1.00 63.53 90 LYS A N 1
ATOM 694 C CA . LYS A 1 90 ? -4.938 -4.213 22.470 1.00 63.53 90 LYS A CA 1
ATOM 695 C C . LYS A 1 90 ? -6.246 -3.560 22.016 1.00 63.53 90 LYS A C 1
ATOM 697 O O . LYS A 1 90 ? -6.267 -2.723 21.124 1.00 63.53 90 LYS A O 1
ATOM 702 N N . GLN A 1 91 ? -7.347 -3.964 22.649 1.00 57.62 91 GLN A N 1
ATOM 703 C CA . GLN A 1 91 ? -8.742 -3.560 22.401 1.00 57.62 91 GLN A CA 1
ATOM 704 C C . GLN A 1 91 ? -8.955 -2.149 21.790 1.00 57.62 91 GLN A C 1
ATOM 706 O O . GLN A 1 91 ? -8.974 -1.139 22.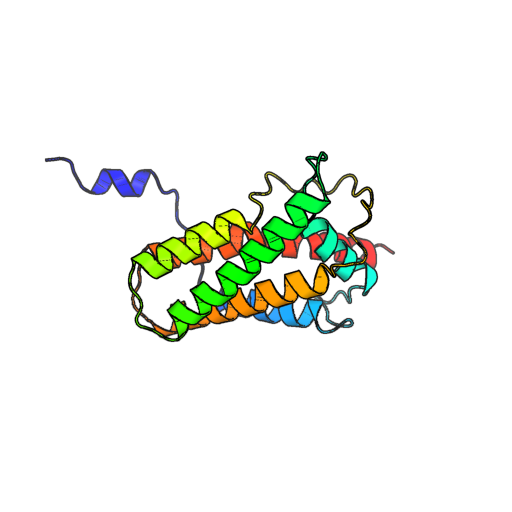486 1.00 57.62 91 GLN A O 1
ATOM 711 N N . GLN A 1 92 ? -9.141 -2.118 20.465 1.00 69.94 92 GLN A N 1
ATOM 712 C CA . GLN A 1 92 ? -10.179 -1.461 19.638 1.00 69.94 92 GLN A CA 1
ATOM 713 C C . GLN A 1 92 ? -10.910 -0.198 20.140 1.00 69.94 92 GLN A C 1
ATOM 715 O O . GLN A 1 92 ? -12.094 -0.017 19.845 1.00 69.94 92 GLN A O 1
ATOM 720 N N . SER A 1 93 ? -10.258 0.728 20.840 1.00 78.69 93 SER A N 1
ATOM 721 C CA . SER A 1 93 ? -10.896 2.030 21.054 1.00 78.69 93 SER A CA 1
ATOM 722 C C . SER A 1 93 ? -11.132 2.716 19.699 1.00 78.69 93 SER A C 1
ATOM 724 O O . SER A 1 93 ? -10.261 2.703 18.826 1.00 78.69 93 SER A O 1
ATOM 726 N N . VAL A 1 94 ? -12.295 3.351 19.509 1.00 82.19 94 VAL A N 1
ATOM 727 C CA . VAL A 1 94 ? -12.599 4.130 18.288 1.00 82.19 94 VAL A CA 1
ATOM 728 C C . VAL A 1 94 ? -11.510 5.176 18.018 1.00 82.19 94 VAL A C 1
ATOM 730 O O . VAL A 1 94 ? -11.140 5.407 16.870 1.00 82.19 94 VAL A O 1
ATOM 733 N N . LYS A 1 95 ? -10.936 5.754 19.081 1.00 85.25 95 LYS A N 1
ATOM 734 C CA . LYS A 1 95 ? -9.830 6.713 19.004 1.00 85.25 95 LYS A CA 1
ATOM 735 C C . LYS A 1 95 ? -8.596 6.126 18.309 1.00 85.25 95 LYS A C 1
ATOM 737 O O . LYS A 1 95 ? -8.040 6.780 17.435 1.00 85.25 95 LYS A O 1
ATOM 742 N N . SER A 1 96 ? -8.216 4.888 18.625 1.00 86.50 96 SER A N 1
ATOM 743 C CA . SER A 1 96 ? -7.064 4.222 18.003 1.00 86.50 96 SER A CA 1
ATOM 744 C C . SER A 1 96 ? -7.240 4.066 16.487 1.00 86.50 96 SER A C 1
ATOM 746 O O . SER A 1 96 ? -6.301 4.292 15.730 1.00 86.50 96 SER A O 1
ATOM 748 N N . TRP A 1 97 ? -8.456 3.764 16.021 1.00 86.88 97 TRP A N 1
ATOM 749 C CA . TRP A 1 97 ? -8.769 3.695 14.586 1.00 86.88 97 TRP A CA 1
ATOM 750 C C . TRP A 1 97 ? -8.707 5.057 13.892 1.00 86.88 97 TRP A C 1
ATOM 752 O O . TRP A 1 97 ? -8.245 5.152 12.755 1.00 86.88 97 TRP A O 1
ATOM 762 N N . VAL A 1 98 ? -9.144 6.115 14.577 1.00 87.12 98 VAL A N 1
ATOM 763 C CA . VAL A 1 98 ? -9.034 7.497 14.086 1.00 87.12 98 VAL A CA 1
ATOM 764 C C . VAL A 1 98 ? -7.570 7.924 13.969 1.00 87.12 98 VAL A C 1
ATOM 766 O O . VAL A 1 98 ? -7.198 8.578 12.996 1.00 87.12 98 VAL A O 1
ATOM 769 N N . ASP A 1 99 ? -6.724 7.537 14.922 1.00 87.56 99 ASP A N 1
ATOM 770 C CA . ASP A 1 99 ? -5.292 7.846 14.881 1.00 87.56 99 ASP A CA 1
ATOM 771 C C . ASP A 1 99 ? -4.592 7.117 13.719 1.00 87.56 99 ASP A C 1
ATOM 773 O O . ASP A 1 99 ? -3.769 7.716 13.022 1.00 87.56 99 ASP A O 1
ATOM 777 N N . VAL A 1 100 ? -4.984 5.869 13.428 1.00 88.94 100 VAL A N 1
ATOM 778 C CA . VAL A 1 100 ? -4.528 5.140 12.230 1.00 88.94 100 VAL A CA 1
ATOM 779 C C . VAL A 1 100 ? -4.962 5.843 10.937 1.00 88.94 100 VAL A C 1
ATOM 781 O O . VAL A 1 100 ? -4.134 6.008 10.041 1.00 88.94 100 VAL A O 1
ATOM 784 N N . ASP A 1 101 ? -6.215 6.301 10.826 1.00 88.38 101 ASP A N 1
ATOM 785 C CA . ASP A 1 101 ? -6.698 7.024 9.634 1.00 88.38 101 ASP A CA 1
ATOM 786 C C . ASP A 1 101 ? -5.898 8.312 9.389 1.00 88.38 101 ASP A C 1
ATOM 788 O O . ASP A 1 101 ? -5.451 8.564 8.268 1.00 88.38 101 ASP A O 1
ATOM 792 N N . LYS A 1 102 ? -5.625 9.087 10.446 1.00 86.75 102 LYS A N 1
ATOM 793 C CA . LYS A 1 102 ? -4.793 10.299 10.355 1.00 86.75 102 LYS A CA 1
ATOM 794 C C . LYS A 1 102 ? -3.378 9.995 9.866 1.00 86.75 102 LYS A C 1
ATOM 796 O O . LYS A 1 102 ? -2.864 10.704 8.997 1.00 86.75 102 LYS A O 1
ATOM 801 N N . LEU A 1 103 ? -2.749 8.944 10.395 1.00 86.94 103 LEU A N 1
ATOM 802 C CA . LEU A 1 103 ? -1.404 8.541 9.978 1.00 86.94 103 LEU A CA 1
ATOM 803 C C . LEU A 1 103 ? -1.385 8.074 8.522 1.00 86.94 103 LEU A C 1
ATOM 805 O O . LEU A 1 103 ? -0.526 8.514 7.759 1.00 86.94 103 LEU A O 1
ATOM 809 N N . LEU A 1 104 ? -2.362 7.266 8.102 1.00 87.31 104 LEU A N 1
ATOM 810 C CA . LEU A 1 104 ? -2.478 6.834 6.708 1.00 87.31 104 LEU A CA 1
ATOM 811 C C . LEU A 1 104 ? -2.618 8.014 5.752 1.00 87.31 104 LEU A C 1
ATOM 813 O O . LEU A 1 104 ? -1.935 8.046 4.735 1.00 87.31 104 LEU A O 1
ATOM 817 N N . ARG A 1 105 ? -3.442 9.010 6.089 1.00 84.81 105 ARG A N 1
ATOM 818 C CA . ARG A 1 105 ? -3.595 10.232 5.281 1.00 84.81 105 ARG A CA 1
ATOM 819 C C . ARG A 1 105 ? -2.341 11.106 5.241 1.00 84.81 105 ARG A C 1
ATOM 821 O O . ARG A 1 105 ? -2.203 11.903 4.324 1.00 84.81 105 ARG A O 1
ATOM 828 N N . THR A 1 106 ? -1.455 10.972 6.225 1.00 80.56 106 THR A N 1
ATOM 829 C CA . THR A 1 106 ? -0.174 11.694 6.269 1.00 80.56 106 THR A CA 1
ATOM 830 C C . THR A 1 106 ? 0.884 11.013 5.397 1.00 80.56 106 THR A C 1
ATOM 832 O O . THR A 1 106 ? 1.715 11.684 4.793 1.00 80.56 106 THR A O 1
ATOM 835 N N . ILE A 1 107 ? 0.867 9.677 5.337 1.00 79.81 107 ILE A N 1
ATOM 836 C CA . ILE A 1 107 ? 1.855 8.874 4.599 1.00 79.81 107 ILE A CA 1
ATOM 837 C C . ILE A 1 107 ? 1.469 8.739 3.131 1.00 79.81 107 ILE A C 1
ATOM 839 O O . ILE A 1 107 ? 2.326 8.832 2.255 1.00 79.81 107 ILE A O 1
ATOM 843 N N . LEU A 1 108 ? 0.189 8.469 2.869 1.00 79.69 108 LEU A N 1
ATOM 844 C CA . LEU A 1 108 ? -0.304 8.220 1.528 1.00 79.69 108 LEU A CA 1
ATOM 845 C C . LEU A 1 108 ? -0.524 9.558 0.822 1.00 79.69 108 LEU A C 1
ATOM 847 O O . LEU A 1 108 ? -1.398 10.323 1.242 1.00 79.69 108 LEU A O 1
ATOM 851 N N . PRO A 1 109 ? 0.225 9.847 -0.253 1.00 64.25 109 PRO A N 1
ATOM 852 C CA . PRO A 1 109 ? 0.034 11.083 -0.984 1.00 64.25 109 PRO A CA 1
ATOM 853 C C . PRO A 1 109 ? -1.389 11.120 -1.552 1.00 64.25 109 PRO A C 1
ATOM 855 O O . PRO A 1 109 ? -1.851 10.178 -2.201 1.00 64.25 109 PRO A O 1
ATOM 858 N N . LEU A 1 110 ? -2.098 12.229 -1.336 1.00 57.72 110 LEU A N 1
ATOM 859 C CA . LEU A 1 110 ? -3.331 12.538 -2.059 1.00 57.72 110 LEU A CA 1
ATOM 860 C C . LEU A 1 110 ? -2.944 12.957 -3.483 1.00 57.72 110 LEU A C 1
ATOM 862 O O . LEU A 1 110 ? -3.028 14.132 -3.830 1.00 57.72 110 LEU A O 1
ATOM 866 N N . LYS A 1 111 ? -2.453 12.017 -4.302 1.00 57.84 111 LYS A N 1
ATOM 867 C CA . LYS A 1 111 ? -2.049 12.324 -5.679 1.00 57.84 111 LYS A CA 1
ATOM 868 C C . LYS A 1 111 ? -3.284 12.761 -6.470 1.00 57.84 111 LYS A C 1
ATOM 870 O O . LYS A 1 111 ? -4.124 11.939 -6.840 1.00 57.84 111 LYS A O 1
ATOM 875 N N . LYS A 1 112 ? -3.409 14.067 -6.723 1.00 46.94 112 LYS A N 1
ATOM 876 C CA . LYS A 1 112 ? -4.321 14.609 -7.733 1.00 46.94 112 LYS A CA 1
ATOM 877 C C . LYS A 1 112 ? -3.727 14.246 -9.088 1.00 46.94 112 LYS A C 1
ATOM 879 O O . LYS A 1 112 ? -2.798 14.900 -9.520 1.00 46.94 112 LYS A O 1
ATOM 884 N N . ASN A 1 113 ? -4.262 13.201 -9.714 1.00 46.03 113 ASN A N 1
ATOM 885 C CA . ASN A 1 113 ? -3.927 12.765 -11.070 1.00 46.03 113 ASN A CA 1
ATOM 886 C C . ASN A 1 113 ? -2.429 12.514 -11.286 1.00 46.03 113 ASN A C 1
ATOM 888 O O . ASN A 1 113 ? -1.680 13.409 -11.649 1.00 46.03 113 ASN A O 1
ATOM 892 N N . VAL A 1 114 ? -2.012 11.256 -11.137 1.00 48.44 114 VAL A N 1
ATOM 893 C CA . VAL A 1 114 ? -0.740 10.787 -11.699 1.00 48.44 114 VAL A CA 1
ATOM 894 C C . VAL A 1 114 ? -0.855 10.878 -13.226 1.00 48.44 114 VAL A C 1
ATOM 896 O O . VAL A 1 114 ? -1.296 9.931 -13.877 1.00 48.44 114 VAL A O 1
ATOM 899 N N . LEU A 1 115 ? -0.564 12.049 -13.790 1.00 46.72 115 LEU A N 1
ATOM 900 C CA . LEU A 1 115 ? -0.294 12.200 -15.212 1.00 46.72 115 LEU A CA 1
ATOM 901 C C . LEU A 1 115 ? 1.092 11.595 -15.439 1.00 46.72 115 LEU A C 1
ATOM 903 O O . LEU A 1 115 ? 2.066 11.974 -14.805 1.00 46.72 115 LEU A O 1
ATOM 907 N N . LEU A 1 116 ? 1.139 10.563 -16.275 1.00 50.34 116 LEU A N 1
ATOM 908 C CA . LEU A 1 116 ? 2.297 9.692 -16.510 1.00 50.34 116 LEU A CA 1
ATOM 909 C C . LEU A 1 116 ? 3.379 10.322 -17.403 1.00 50.34 116 LEU A C 1
ATOM 911 O O . LEU A 1 116 ? 4.253 9.603 -17.896 1.00 50.34 116 LEU A O 1
ATOM 915 N N . ASP A 1 117 ? 3.322 11.634 -17.611 1.00 37.62 117 ASP A N 1
ATOM 916 C CA . ASP A 1 117 ? 4.232 12.338 -18.498 1.00 37.62 117 ASP A CA 1
ATOM 917 C C . ASP A 1 117 ? 5.336 12.983 -17.667 1.00 37.62 117 ASP A C 1
ATOM 919 O O . ASP A 1 117 ? 5.107 13.917 -16.911 1.00 37.62 117 ASP A O 1
ATOM 923 N N . THR A 1 118 ? 6.548 12.457 -17.850 1.00 44.06 118 THR A N 1
ATOM 924 C CA . THR A 1 118 ? 7.838 12.908 -17.300 1.00 44.06 118 THR A CA 1
ATOM 925 C C . THR A 1 118 ? 8.174 12.498 -15.860 1.00 44.06 118 THR A C 1
ATOM 927 O O . THR A 1 118 ? 8.200 13.297 -14.936 1.00 44.06 118 THR A O 1
ATOM 930 N N . ALA A 1 119 ? 8.612 11.245 -15.693 1.00 42.78 119 ALA A N 1
ATOM 931 C CA . ALA A 1 119 ? 9.513 10.902 -14.595 1.00 42.78 119 ALA A CA 1
ATOM 932 C C . ALA A 1 119 ? 10.945 11.310 -14.987 1.00 42.78 119 ALA A C 1
ATOM 934 O O . ALA A 1 119 ? 11.652 10.547 -15.649 1.00 42.78 119 ALA A O 1
ATOM 935 N N . SER A 1 120 ? 11.377 12.514 -14.603 1.00 41.62 120 SER A N 1
ATOM 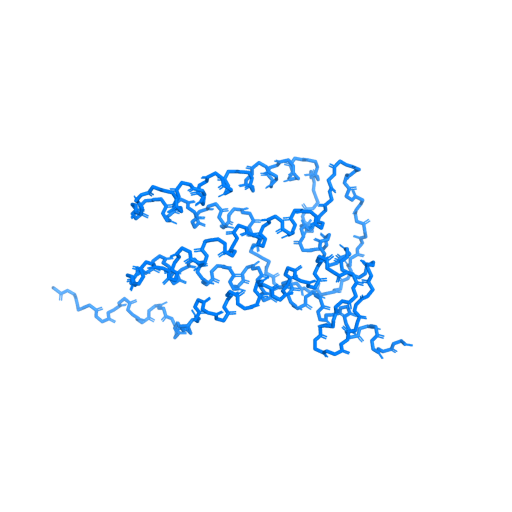936 C CA . SER A 1 120 ? 12.806 12.738 -14.399 1.00 41.62 120 SER A CA 1
ATOM 937 C C . SER A 1 120 ? 13.197 11.953 -13.146 1.00 41.62 120 SER A C 1
ATOM 939 O O . SER A 1 120 ? 12.564 12.050 -12.096 1.00 41.62 120 SER A O 1
ATOM 941 N N . SER A 1 121 ? 14.186 11.074 -13.288 1.00 44.00 121 SER A N 1
ATOM 942 C CA . SER A 1 121 ? 14.759 10.335 -12.168 1.00 44.00 121 SER A CA 1
ATOM 943 C C . SER A 1 121 ? 15.415 11.348 -11.233 1.00 44.00 121 SER A C 1
ATOM 945 O O . SER A 1 121 ? 16.514 11.826 -11.516 1.00 44.00 121 SER A O 1
ATOM 947 N N . SER A 1 122 ? 14.732 11.726 -10.150 1.00 46.38 122 SER A N 1
ATOM 948 C CA . SER A 1 122 ? 15.425 12.334 -9.023 1.00 46.38 122 SER A CA 1
ATOM 949 C C . SER A 1 122 ? 16.088 11.205 -8.241 1.00 46.38 122 SER A C 1
ATOM 951 O O . SER A 1 122 ? 15.492 10.153 -7.985 1.00 46.38 122 SER A O 1
ATOM 953 N N . ALA A 1 123 ? 17.385 11.366 -7.997 1.00 48.69 123 ALA A N 1
ATOM 954 C CA . ALA A 1 123 ? 18.194 10.372 -7.323 1.00 48.69 123 ALA A CA 1
ATOM 955 C C . ALA A 1 123 ? 17.673 10.214 -5.891 1.00 48.69 123 ALA A C 1
ATOM 957 O O . ALA A 1 123 ? 17.949 11.043 -5.027 1.00 48.69 123 ALA A O 1
ATOM 958 N N . TRP A 1 124 ? 16.914 9.146 -5.642 1.00 53.34 124 TRP A N 1
ATOM 959 C CA . TRP A 1 124 ? 16.618 8.708 -4.284 1.00 53.34 124 TRP A CA 1
ATOM 960 C C . TRP A 1 124 ? 17.926 8.552 -3.513 1.00 53.34 124 TRP A C 1
ATOM 962 O O . TRP A 1 124 ? 18.932 8.087 -4.062 1.00 53.34 124 TRP A O 1
ATOM 972 N N . SER A 1 125 ? 17.921 8.970 -2.248 1.00 52.94 125 SER A N 1
ATOM 973 C CA . SER A 1 125 ? 19.114 8.911 -1.418 1.00 52.94 125 SER A CA 1
ATOM 974 C C . SER A 1 125 ? 19.646 7.470 -1.355 1.00 52.94 125 SER A C 1
ATOM 976 O O . SER A 1 125 ? 18.881 6.506 -1.294 1.00 52.94 125 SER A O 1
ATOM 978 N N . LEU A 1 126 ? 20.973 7.304 -1.327 1.00 52.91 126 LEU A N 1
ATOM 979 C CA . LEU A 1 126 ? 21.639 6.001 -1.147 1.00 52.91 126 LEU A CA 1
ATOM 980 C C . LEU A 1 126 ? 21.216 5.266 0.142 1.00 52.91 126 LEU A C 1
ATOM 982 O O . LEU A 1 126 ? 21.564 4.101 0.324 1.00 52.91 126 LEU A O 1
ATOM 986 N N . PHE A 1 127 ? 20.499 5.935 1.046 1.00 55.66 127 PHE A N 1
ATOM 987 C CA . PHE A 1 127 ? 20.162 5.433 2.372 1.00 55.66 127 PHE A CA 1
ATOM 988 C C . PHE A 1 127 ? 18.812 4.717 2.436 1.00 55.66 127 PHE A C 1
ATOM 990 O O . PHE A 1 127 ? 18.525 4.078 3.450 1.00 55.66 127 PHE A O 1
ATOM 997 N N . PHE A 1 128 ? 17.987 4.788 1.387 1.00 68.94 128 PHE A N 1
ATOM 998 C CA . PHE A 1 128 ? 16.615 4.305 1.460 1.00 68.94 128 PHE A CA 1
ATOM 999 C C . PHE A 1 128 ? 16.153 3.615 0.183 1.00 68.94 128 PHE A C 1
ATOM 1001 O O . PHE A 1 128 ? 16.207 4.186 -0.900 1.00 68.94 128 PHE A O 1
ATOM 1008 N N . ASP A 1 129 ? 15.665 2.379 0.319 1.00 78.81 129 ASP A N 1
ATOM 1009 C CA . ASP A 1 129 ? 15.117 1.607 -0.796 1.00 78.81 129 ASP A CA 1
ATOM 1010 C C . ASP A 1 129 ? 13.578 1.736 -0.829 1.00 78.81 129 ASP A C 1
ATOM 1012 O O . ASP A 1 129 ? 12.886 1.172 0.034 1.00 78.81 129 ASP A O 1
ATOM 1016 N N . PRO A 1 130 ? 13.002 2.424 -1.835 1.00 81.44 130 PRO A N 1
ATOM 1017 C CA . PRO A 1 130 ? 11.554 2.585 -1.977 1.00 81.44 130 PRO A CA 1
ATOM 1018 C C . PRO A 1 130 ? 10.804 1.259 -2.099 1.00 81.44 130 PRO A C 1
ATOM 1020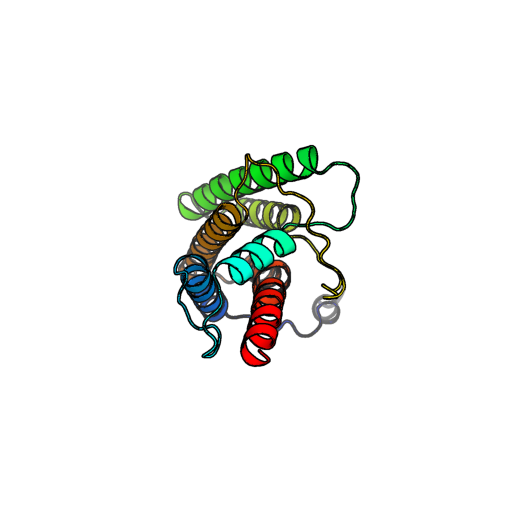 O O . PRO A 1 130 ? 9.635 1.177 -1.713 1.00 81.44 130 PRO A O 1
ATOM 1023 N N . LYS A 1 131 ? 11.455 0.195 -2.588 1.00 86.94 131 LYS A N 1
ATOM 1024 C CA . LYS A 1 131 ? 10.878 -1.154 -2.630 1.00 86.94 131 LYS A CA 1
ATOM 1025 C C . LYS A 1 131 ? 10.625 -1.676 -1.218 1.00 86.94 131 LYS A C 1
ATOM 1027 O O . LYS A 1 131 ? 9.531 -2.169 -0.941 1.00 86.94 131 LYS A O 1
ATOM 1032 N N . ILE A 1 132 ? 11.598 -1.529 -0.314 1.00 87.38 132 ILE A N 1
ATOM 1033 C CA . ILE A 1 132 ? 11.482 -1.968 1.086 1.00 87.38 132 ILE A CA 1
ATOM 1034 C C . ILE A 1 132 ? 10.365 -1.193 1.788 1.00 87.38 132 ILE A C 1
ATOM 1036 O O . ILE A 1 132 ? 9.535 -1.798 2.473 1.00 87.38 132 ILE A O 1
ATOM 1040 N N . LEU A 1 133 ? 10.287 0.124 1.577 1.00 85.56 133 LEU A N 1
ATOM 1041 C CA . LEU A 1 133 ? 9.216 0.941 2.150 1.00 85.56 133 LEU A CA 1
ATOM 1042 C C . LEU A 1 133 ? 7.836 0.520 1.639 1.00 85.56 133 LEU A C 1
ATOM 1044 O O . LEU A 1 133 ? 6.904 0.365 2.426 1.00 85.56 133 LEU A O 1
ATOM 1048 N N . THR A 1 134 ? 7.710 0.307 0.329 1.00 89.56 134 THR A N 1
ATOM 1049 C CA . THR A 1 134 ? 6.448 -0.121 -0.288 1.00 89.56 134 THR A CA 1
ATOM 1050 C C . THR A 1 134 ? 6.002 -1.475 0.260 1.00 89.56 134 THR A C 1
ATOM 1052 O O . THR A 1 134 ? 4.843 -1.627 0.643 1.00 89.56 134 THR A O 1
ATOM 1055 N N . LEU A 1 135 ? 6.919 -2.444 0.365 1.00 91.50 135 LEU A N 1
ATOM 1056 C CA . LEU A 1 135 ? 6.634 -3.755 0.954 1.00 91.50 135 LEU A CA 1
ATOM 1057 C C . LEU A 1 135 ? 6.207 -3.640 2.420 1.00 91.50 135 LEU A C 1
ATOM 1059 O O . LEU A 1 135 ? 5.202 -4.233 2.810 1.00 91.50 135 LEU A O 1
ATOM 1063 N N . SER A 1 136 ? 6.915 -2.829 3.206 1.00 89.88 136 SER A N 1
ATOM 1064 C CA . SER A 1 136 ? 6.603 -2.602 4.622 1.00 89.88 136 SER A CA 1
ATOM 1065 C C . SER A 1 136 ? 5.215 -1.985 4.792 1.00 89.88 136 SER A C 1
ATOM 1067 O O . SER A 1 136 ? 4.419 -2.459 5.602 1.00 89.88 136 SER A O 1
ATOM 1069 N N . LEU A 1 137 ? 4.882 -0.975 3.980 1.00 91.31 137 LEU A N 1
ATOM 1070 C CA . LEU A 1 137 ? 3.547 -0.385 3.950 1.00 91.31 137 LEU A CA 1
ATOM 1071 C C . LEU A 1 137 ? 2.485 -1.445 3.630 1.00 91.31 137 LEU A C 1
ATOM 1073 O O . LEU A 1 137 ? 1.500 -1.551 4.357 1.00 91.31 137 LEU A O 1
ATOM 1077 N N . ILE A 1 138 ? 2.684 -2.255 2.587 1.00 94.31 138 ILE A N 1
ATOM 1078 C CA . ILE A 1 138 ? 1.724 -3.300 2.204 1.00 94.31 138 ILE A CA 1
ATOM 1079 C C . ILE A 1 138 ? 1.488 -4.288 3.348 1.00 94.31 138 ILE A C 1
ATOM 1081 O O . ILE A 1 138 ? 0.339 -4.623 3.632 1.00 94.31 138 ILE A O 1
ATOM 1085 N N . GLU A 1 139 ? 2.538 -4.734 4.036 1.00 93.81 139 GLU A N 1
ATOM 1086 C CA . GLU A 1 139 ? 2.398 -5.661 5.163 1.00 93.81 139 GLU A CA 1
ATOM 1087 C C . GLU A 1 139 ? 1.586 -5.065 6.317 1.00 93.81 139 GLU A C 1
ATOM 1089 O O . GLU A 1 139 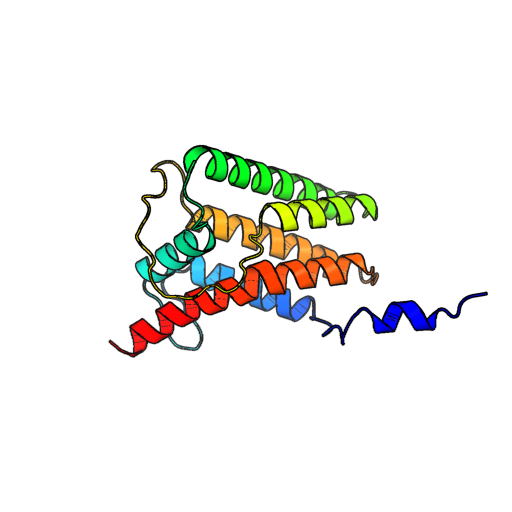? 0.714 -5.739 6.874 1.00 93.81 139 GLU A O 1
ATOM 1094 N N . ILE A 1 140 ? 1.807 -3.789 6.641 1.00 93.31 140 ILE A N 1
ATOM 1095 C CA . ILE A 1 140 ? 1.028 -3.068 7.655 1.00 93.31 140 ILE A CA 1
ATOM 1096 C C . ILE A 1 140 ? -0.442 -2.971 7.235 1.00 93.31 140 ILE A C 1
ATOM 1098 O O . ILE A 1 140 ? -1.338 -3.234 8.040 1.00 93.31 140 ILE A O 1
ATOM 1102 N N . LEU A 1 141 ? -0.703 -2.633 5.969 1.00 94.69 141 LEU A N 1
ATOM 1103 C CA . LEU A 1 141 ? -2.059 -2.526 5.431 1.00 94.69 141 LEU A CA 1
ATOM 1104 C C . LEU A 1 141 ? -2.786 -3.876 5.432 1.00 94.69 141 LEU A C 1
ATOM 1106 O O . LEU A 1 141 ? -3.977 -3.919 5.745 1.00 94.69 141 LEU A O 1
ATOM 1110 N N . ILE A 1 142 ? -2.083 -4.977 5.147 1.00 95.38 142 ILE A N 1
ATOM 1111 C CA . ILE A 1 142 ? -2.629 -6.336 5.265 1.00 95.38 142 ILE A CA 1
ATOM 1112 C C . ILE A 1 142 ? -3.037 -6.603 6.713 1.00 95.38 142 ILE A C 1
ATOM 1114 O O . ILE A 1 142 ? -4.186 -6.9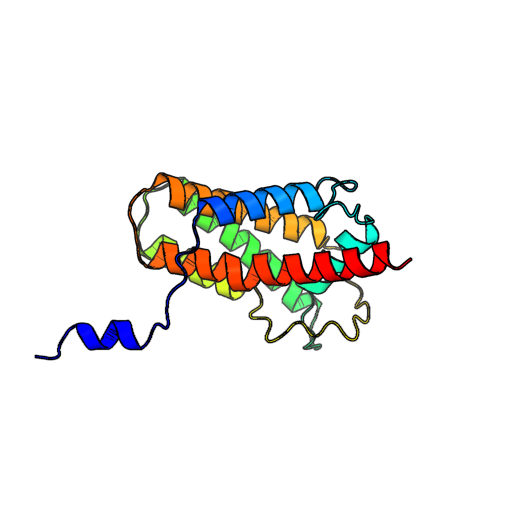72 6.950 1.00 95.38 142 ILE A O 1
ATOM 1118 N N . ARG A 1 143 ? -2.149 -6.364 7.689 1.00 93.25 143 ARG A N 1
ATOM 1119 C CA . ARG A 1 143 ? -2.457 -6.565 9.119 1.00 93.25 143 ARG A CA 1
ATOM 1120 C C . ARG A 1 143 ? -3.660 -5.735 9.566 1.00 93.25 143 ARG A C 1
ATOM 1122 O O . ARG A 1 143 ? -4.536 -6.243 10.265 1.00 93.25 143 ARG A O 1
ATOM 1129 N N . LEU A 1 144 ? -3.737 -4.481 9.121 1.00 92.00 144 LEU A N 1
ATOM 1130 C CA . LEU A 1 144 ? -4.859 -3.592 9.407 1.00 92.00 144 LEU A CA 1
ATOM 1131 C C . LEU A 1 144 ? -6.176 -4.135 8.831 1.00 92.00 144 LEU A C 1
ATOM 1133 O O . LEU A 1 144 ? -7.177 -4.205 9.542 1.00 92.00 144 LEU A O 1
ATOM 1137 N N . CYS A 1 145 ? -6.178 -4.560 7.567 1.00 92.88 145 CYS A N 1
ATOM 1138 C CA . CYS A 1 145 ? -7.367 -5.112 6.920 1.00 92.88 145 CYS A CA 1
ATOM 1139 C C . CYS A 1 145 ? -7.785 -6.459 7.529 1.00 92.88 145 CYS A C 1
ATOM 1141 O O . CYS A 1 145 ? -8.976 -6.729 7.677 1.00 92.88 145 CYS A O 1
ATOM 1143 N N . GLU A 1 146 ? -6.830 -7.301 7.928 1.00 92.38 146 GLU A N 1
ATOM 1144 C CA . GLU A 1 146 ? -7.122 -8.540 8.650 1.00 92.38 146 GLU A CA 1
ATOM 1145 C C . GLU A 1 146 ? -7.735 -8.263 10.019 1.00 92.38 146 GLU A C 1
ATOM 1147 O O . GLU A 1 146 ? -8.674 -8.963 10.398 1.00 92.38 146 GLU A O 1
ATOM 1152 N N . SER A 1 147 ? -7.261 -7.226 10.717 1.00 89.19 147 SER A N 1
ATOM 1153 C CA . SER A 1 147 ? -7.887 -6.746 11.947 1.00 89.19 147 SER A CA 1
ATOM 1154 C C . SER A 1 147 ? -9.331 -6.329 11.671 1.00 89.19 147 SER A C 1
ATOM 1156 O O . SER A 1 147 ? -10.238 -6.973 12.184 1.00 89.19 147 SER A O 1
ATOM 1158 N N . ILE A 1 148 ? -9.577 -5.391 10.746 1.00 89.06 148 ILE A N 1
ATOM 1159 C CA . ILE A 1 148 ? -10.935 -4.952 10.359 1.00 89.06 148 ILE A CA 1
ATOM 1160 C C . ILE A 1 148 ? -11.857 -6.142 10.037 1.00 89.06 148 ILE A C 1
ATOM 1162 O O . ILE A 1 148 ? -13.000 -6.184 10.494 1.00 89.06 148 ILE A O 1
ATOM 1166 N N . ARG A 1 149 ? -11.362 -7.136 9.286 1.00 89.12 149 ARG A N 1
ATOM 1167 C CA . ARG A 1 149 ? -12.118 -8.347 8.933 1.00 89.12 149 ARG A CA 1
ATOM 1168 C C . ARG A 1 149 ? -12.481 -9.195 10.157 1.00 89.12 149 ARG A C 1
ATOM 1170 O O . ARG A 1 149 ? -13.587 -9.727 10.204 1.00 89.12 149 ARG A O 1
ATOM 1177 N N . ARG A 1 150 ? -11.570 -9.346 11.125 1.00 85.94 150 ARG A N 1
ATOM 1178 C CA . ARG A 1 150 ? -11.792 -10.142 12.348 1.00 85.94 150 ARG A CA 1
ATOM 1179 C C . ARG A 1 150 ? -12.830 -9.522 13.272 1.00 85.94 150 ARG A C 1
ATOM 1181 O O . ARG A 1 150 ? -13.525 -10.258 13.958 1.00 85.94 150 ARG A O 1
ATOM 1188 N N . LEU A 1 151 ? -12.933 -8.195 13.298 1.00 79.62 151 LEU A N 1
ATOM 1189 C CA . LEU A 1 151 ? -13.759 -7.516 14.295 1.00 79.62 151 LEU A CA 1
ATOM 1190 C C . LEU A 1 151 ? -15.249 -7.662 14.065 1.00 79.62 151 LEU A C 1
ATOM 1192 O O . LEU A 1 151 ? -15.991 -7.511 15.026 1.00 79.62 151 LEU A O 1
ATOM 1196 N N . GLN A 1 152 ? -15.685 -7.958 12.836 1.00 65.38 152 GLN A N 1
ATOM 1197 C CA . GLN A 1 152 ? -17.089 -8.130 12.419 1.00 65.38 152 GLN A CA 1
ATOM 1198 C C . GLN A 1 152 ? -18.038 -6.948 12.735 1.00 65.38 152 GLN A C 1
ATOM 1200 O O . GLN A 1 152 ? -19.117 -6.855 12.152 1.00 65.38 152 GLN A O 1
ATOM 1205 N N . ILE A 1 153 ? -17.628 -5.991 13.570 1.00 67.44 153 ILE A N 1
ATOM 1206 C CA . ILE A 1 153 ? -18.320 -4.752 13.888 1.00 67.44 153 ILE A CA 1
ATOM 1207 C C . ILE A 1 153 ? -18.099 -3.779 12.730 1.00 67.44 153 ILE A C 1
ATOM 1209 O O . ILE A 1 153 ? -16.976 -3.361 12.422 1.00 67.44 153 ILE A O 1
ATOM 1213 N N . LYS A 1 154 ? -19.197 -3.386 12.082 1.00 67.56 154 LYS A N 1
ATOM 1214 C CA . LYS A 1 154 ? -19.190 -2.343 11.055 1.00 67.56 154 LYS A CA 1
ATOM 1215 C C . LYS A 1 154 ? -19.114 -0.970 11.719 1.00 67.56 154 LYS A C 1
ATOM 1217 O O . LYS A 1 154 ? -20.133 -0.354 12.007 1.00 67.56 154 LYS A O 1
ATOM 1222 N N . LEU A 1 155 ? -17.898 -0.481 11.946 1.00 77.94 155 LEU A N 1
ATOM 1223 C CA . LEU A 1 155 ? -17.670 0.921 12.286 1.00 77.94 155 LEU A CA 1
ATOM 1224 C C . LEU A 1 155 ? -17.523 1.744 10.999 1.00 77.94 155 LEU A C 1
ATOM 1226 O O . LEU A 1 155 ? -16.822 1.327 10.076 1.00 77.94 155 LEU A O 1
ATOM 1230 N N . ALA A 1 156 ? -18.113 2.943 10.947 1.00 82.81 156 ALA A N 1
ATOM 1231 C CA . ALA A 1 156 ? -17.958 3.859 9.807 1.00 82.81 156 ALA A CA 1
ATOM 1232 C C . ALA A 1 156 ? -16.476 4.160 9.496 1.00 82.81 156 ALA A C 1
ATOM 1234 O O . ALA A 1 156 ? -16.083 4.262 8.332 1.00 82.81 156 ALA A O 1
ATOM 1235 N N . ILE A 1 157 ? -15.630 4.202 10.535 1.00 84.50 157 ILE A N 1
ATOM 1236 C CA . ILE A 1 157 ? -14.180 4.389 10.399 1.00 84.50 157 ILE A CA 1
ATOM 1237 C C . ILE A 1 157 ? -13.502 3.242 9.634 1.00 84.50 157 ILE A C 1
ATOM 1239 O O . ILE A 1 157 ? -12.564 3.496 8.886 1.00 84.50 157 ILE A O 1
ATOM 1243 N N . HIS A 1 158 ? -13.999 2.000 9.727 1.00 87.94 158 HIS A N 1
ATOM 1244 C CA . HIS A 1 158 ? -13.466 0.883 8.938 1.00 87.94 158 HIS A CA 1
ATOM 1245 C C . HIS A 1 158 ? -13.681 1.127 7.441 1.00 87.94 158 HIS A C 1
ATOM 1247 O O . HIS A 1 158 ? -12.757 0.962 6.650 1.00 87.94 158 HIS A O 1
ATOM 1253 N N . GLY A 1 159 ? -14.872 1.590 7.052 1.00 86.69 159 GLY A N 1
ATOM 1254 C CA . GLY A 1 159 ? -15.156 1.963 5.665 1.00 86.69 159 GLY A CA 1
ATOM 1255 C C . GLY A 1 159 ? -14.288 3.128 5.180 1.00 86.69 159 GLY A C 1
ATOM 1256 O O . GLY A 1 159 ? -13.779 3.095 4.060 1.00 86.69 159 GLY A O 1
ATOM 1257 N N . ALA A 1 160 ? -14.063 4.136 6.029 1.00 87.69 160 ALA A N 1
ATOM 1258 C CA . ALA A 1 160 ? -13.177 5.257 5.715 1.00 87.69 160 ALA A CA 1
ATOM 1259 C C . ALA A 1 160 ? -11.724 4.802 5.487 1.00 87.69 160 ALA A C 1
ATOM 1261 O O . ALA A 1 160 ? -11.124 5.178 4.480 1.00 87.69 160 ALA A O 1
ATOM 1262 N N . LEU A 1 161 ? -11.198 3.934 6.356 1.00 89.88 161 LEU A N 1
ATOM 1263 C CA . LEU A 1 161 ? -9.858 3.354 6.231 1.00 89.88 161 LEU A CA 1
ATOM 1264 C C . LEU A 1 161 ? -9.703 2.549 4.938 1.00 89.88 161 LEU A C 1
ATOM 1266 O O . LEU A 1 161 ? -8.761 2.775 4.181 1.00 89.88 161 LEU A O 1
ATOM 1270 N N . LEU A 1 162 ? -10.652 1.655 4.640 1.00 91.56 162 LEU A N 1
ATOM 1271 C CA . LEU A 1 162 ? -10.636 0.870 3.400 1.00 91.56 162 LEU A CA 1
ATOM 1272 C C . LEU A 1 162 ? -10.682 1.773 2.160 1.00 91.56 162 LEU A C 1
ATOM 1274 O O . LEU A 1 162 ? -9.967 1.529 1.188 1.00 91.56 162 LEU A O 1
ATOM 1278 N N . ASN A 1 163 ? -11.463 2.855 2.208 1.00 89.56 163 ASN A N 1
ATOM 1279 C CA . ASN A 1 163 ? -11.505 3.849 1.139 1.00 89.56 163 ASN A CA 1
ATOM 1280 C C . ASN A 1 163 ? -10.171 4.583 0.959 1.00 89.56 163 ASN A C 1
ATOM 1282 O O . ASN A 1 163 ? -9.759 4.790 -0.182 1.00 89.56 163 ASN A O 1
ATOM 1286 N N . VAL A 1 164 ? -9.491 4.960 2.046 1.00 90.12 164 VAL A N 1
ATOM 1287 C CA . VAL A 1 164 ? -8.159 5.588 1.990 1.00 90.12 164 VAL A CA 1
ATOM 1288 C C . VAL A 1 164 ? -7.143 4.632 1.371 1.00 90.12 164 VAL A C 1
ATOM 1290 O O . VAL A 1 164 ? -6.451 5.006 0.428 1.00 90.12 164 VAL A O 1
ATOM 1293 N N . ILE A 1 165 ? -7.108 3.378 1.825 1.00 92.12 165 ILE A N 1
ATOM 1294 C CA . ILE A 1 165 ? -6.217 2.346 1.277 1.00 92.12 165 ILE A CA 1
ATOM 1295 C C . ILE A 1 165 ? -6.472 2.156 -0.220 1.00 92.12 165 ILE A C 1
ATOM 1297 O O . ILE A 1 165 ? -5.542 2.145 -1.026 1.00 92.12 165 ILE A O 1
ATOM 1301 N N . HIS A 1 166 ? -7.737 2.045 -0.618 1.00 91.31 166 HIS A N 1
ATOM 1302 C CA . HIS A 1 166 ? -8.076 1.841 -2.017 1.00 91.31 166 HIS A CA 1
ATOM 1303 C C . HIS A 1 166 ? -7.712 3.043 -2.894 1.00 91.31 166 HIS A C 1
ATOM 1305 O O . HIS A 1 166 ? -7.050 2.886 -3.920 1.00 91.31 166 HIS A O 1
ATOM 1311 N N . ARG A 1 167 ? -8.163 4.244 -2.509 1.00 88.31 167 ARG A N 1
A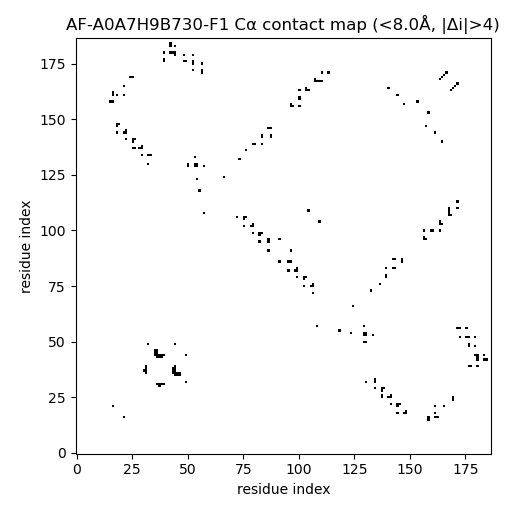TOM 1312 C CA . ARG A 1 167 ? -8.063 5.448 -3.344 1.00 88.31 167 ARG A CA 1
ATOM 1313 C C . ARG A 1 167 ? -6.668 6.060 -3.344 1.00 88.31 167 ARG A C 1
ATOM 1315 O O . ARG A 1 167 ? -6.273 6.584 -4.379 1.00 88.31 167 ARG A O 1
ATOM 1322 N N . SER A 1 168 ? -5.944 5.984 -2.229 1.00 86.88 168 SER A N 1
ATOM 1323 C CA . SER A 1 168 ? -4.638 6.636 -2.077 1.00 86.88 168 SER A CA 1
ATOM 1324 C C . SER A 1 168 ? -3.453 5.685 -2.250 1.00 86.88 168 SER A C 1
ATOM 1326 O O . SER A 1 168 ? -2.339 6.156 -2.452 1.00 86.88 168 SER A O 1
ATOM 1328 N N . PHE A 1 169 ? -3.665 4.363 -2.204 1.00 90.62 169 PHE A N 1
ATOM 1329 C CA . PHE A 1 169 ? -2.594 3.382 -2.400 1.00 90.62 169 PHE A CA 1
ATOM 1330 C C . PHE A 1 169 ? -2.881 2.408 -3.547 1.00 90.62 169 PHE A C 1
ATOM 1332 O O . PHE A 1 169 ? -2.250 2.507 -4.597 1.00 90.62 169 PHE A O 1
ATOM 1339 N N . ILE A 1 170 ? -3.854 1.502 -3.389 1.00 91.69 170 ILE A N 1
ATOM 1340 C CA . ILE A 1 170 ? -4.045 0.367 -4.314 1.00 91.69 170 ILE A CA 1
ATOM 1341 C C . ILE A 1 170 ? -4.296 0.837 -5.742 1.00 91.69 170 ILE A C 1
ATOM 1343 O O . ILE A 1 170 ? -3.617 0.392 -6.664 1.00 91.69 170 ILE A O 1
ATOM 1347 N N . ARG A 1 171 ? -5.270 1.731 -5.944 1.00 89.31 171 ARG A N 1
ATOM 1348 C CA . ARG A 1 171 ? -5.628 2.191 -7.288 1.00 89.31 171 ARG A CA 1
ATOM 1349 C C . ARG A 1 171 ? -4.475 2.958 -7.952 1.00 89.31 171 ARG A C 1
ATOM 1351 O O . ARG A 1 171 ? -4.116 2.570 -9.062 1.00 89.31 171 ARG A O 1
ATOM 1358 N N . PRO A 1 172 ? -3.872 3.991 -7.330 1.00 87.62 172 PRO A N 1
ATOM 1359 C CA . PRO A 1 172 ? -2.734 4.691 -7.925 1.00 87.62 172 PRO A CA 1
ATOM 1360 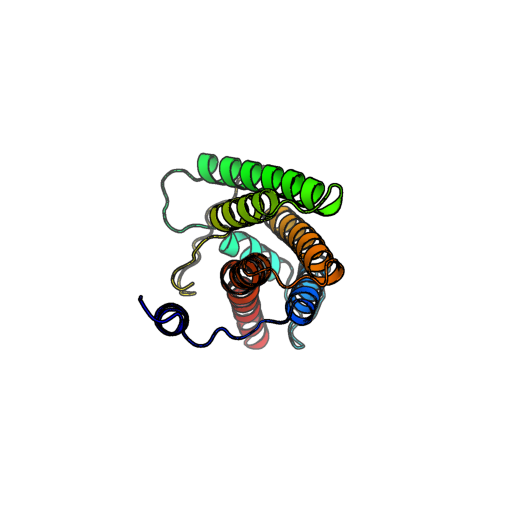C C . PRO A 1 172 ? -1.548 3.770 -8.227 1.00 87.62 172 PRO A C 1
ATOM 1362 O O . PRO A 1 172 ? -0.984 3.838 -9.316 1.00 87.62 172 PRO A O 1
ATOM 1365 N N . PHE A 1 173 ? -1.196 2.878 -7.300 1.00 89.56 173 PHE A N 1
ATOM 1366 C CA . PHE A 1 173 ? -0.040 2.004 -7.467 1.00 89.56 173 PHE A CA 1
ATOM 1367 C C . PHE A 1 173 ? -0.259 0.939 -8.552 1.00 89.56 173 PHE A C 1
ATOM 1369 O O . PHE A 1 173 ? 0.618 0.714 -9.382 1.00 89.56 173 PHE A O 1
ATOM 1376 N N . ASN A 1 174 ? -1.457 0.348 -8.627 1.00 89.25 174 ASN A N 1
ATOM 1377 C CA . ASN A 1 174 ? -1.814 -0.554 -9.726 1.00 89.25 174 ASN A CA 1
ATOM 1378 C C . ASN A 1 174 ? -1.773 0.148 -11.086 1.00 89.25 174 ASN A C 1
ATOM 1380 O O . ASN A 1 174 ? -1.308 -0.442 -12.056 1.00 89.25 174 ASN A O 1
ATOM 1384 N N . LEU A 1 175 ? -2.239 1.399 -11.173 1.00 88.38 175 LEU A N 1
ATOM 1385 C CA . LEU A 1 175 ? -2.161 2.172 -12.416 1.00 88.38 175 LEU A CA 1
ATOM 1386 C C . LEU A 1 175 ? -0.708 2.422 -12.839 1.00 88.38 175 LEU A C 1
ATOM 1388 O O . LEU A 1 175 ? -0.400 2.292 -14.024 1.00 88.38 175 LEU A O 1
ATOM 1392 N N . LEU A 1 176 ? 0.182 2.714 -11.884 1.00 87.56 176 LEU A N 1
ATOM 1393 C CA . LEU A 1 176 ? 1.619 2.836 -12.136 1.00 87.56 176 LEU A CA 1
ATOM 1394 C C . LEU A 1 176 ? 2.190 1.531 -12.688 1.00 87.56 176 LEU A C 1
ATOM 1396 O O . LEU A 1 176 ? 2.723 1.531 -13.796 1.00 87.56 176 LEU A O 1
ATOM 1400 N N . LEU A 1 177 ? 2.017 0.410 -11.984 1.00 88.81 177 LEU A N 1
ATOM 1401 C CA . LEU A 1 177 ? 2.513 -0.888 -12.450 1.00 88.81 177 LEU A CA 1
ATOM 1402 C C . LEU A 1 177 ? 1.947 -1.267 -13.826 1.00 88.81 177 LEU A C 1
ATOM 1404 O O . LEU A 1 177 ? 2.677 -1.756 -14.685 1.00 88.81 177 LEU A O 1
ATOM 1408 N N . TRP A 1 178 ? 0.664 -0.986 -14.071 1.00 88.31 178 TRP A N 1
ATOM 1409 C CA . TRP A 1 178 ? 0.023 -1.255 -15.357 1.00 88.31 178 TRP A CA 1
ATOM 1410 C C . TRP A 1 178 ? 0.594 -0.405 -16.493 1.00 88.31 178 TRP A C 1
ATOM 1412 O O . TRP A 1 178 ? 0.712 -0.881 -17.620 1.00 88.31 178 TRP A O 1
ATOM 1422 N N . SER A 1 179 ? 0.987 0.840 -16.213 1.00 87.69 179 SER A N 1
ATOM 1423 C CA . SER A 1 179 ? 1.643 1.693 -17.206 1.00 87.69 179 SER A CA 1
ATOM 1424 C C . SER A 1 179 ? 2.983 1.111 -17.667 1.00 87.69 179 SER A C 1
ATOM 1426 O O . SER A 1 179 ? 3.265 1.127 -18.864 1.00 87.69 179 SER A O 1
ATOM 1428 N N . TYR A 1 180 ? 3.759 0.519 -16.754 1.00 86.69 180 TYR A N 1
ATOM 1429 C CA . TYR A 1 180 ? 4.991 -0.190 -17.097 1.00 86.69 180 TYR A CA 1
ATOM 1430 C C . TYR A 1 180 ? 4.700 -1.499 -17.833 1.00 86.69 180 TYR A C 1
ATOM 1432 O O . TYR A 1 180 ? 5.312 -1.752 -18.866 1.00 86.69 180 TYR A O 1
ATOM 1440 N N . ALA A 1 181 ? 3.710 -2.278 -17.382 1.00 86.44 181 ALA A N 1
ATOM 1441 C CA . ALA A 1 181 ? 3.314 -3.521 -18.047 1.00 86.44 181 ALA A CA 1
ATOM 1442 C C . ALA A 1 181 ? 2.943 -3.283 -19.520 1.00 86.44 181 ALA A C 1
ATOM 1444 O O . ALA A 1 181 ? 3.405 -3.999 -20.402 1.00 86.44 181 ALA A O 1
ATOM 1445 N N . LYS A 1 182 ? 2.174 -2.224 -19.810 1.00 86.00 182 LYS A N 1
ATOM 1446 C CA . LYS A 1 182 ? 1.835 -1.845 -21.191 1.00 86.00 182 LYS A CA 1
ATOM 1447 C C . LYS A 1 182 ? 3.066 -1.531 -22.043 1.00 86.00 182 LYS A C 1
ATOM 1449 O O . LYS A 1 182 ? 3.096 -1.916 -23.206 1.00 86.00 182 LYS A O 1
ATOM 1454 N N . ARG A 1 183 ? 4.063 -0.836 -21.483 1.00 85.88 183 ARG A N 1
ATOM 1455 C CA . ARG A 1 183 ? 5.314 -0.522 -22.195 1.00 85.88 183 ARG A CA 1
ATOM 1456 C C . ARG A 1 183 ? 6.128 -1.780 -22.480 1.00 85.88 183 ARG A C 1
ATOM 1458 O O . ARG A 1 183 ? 6.767 -1.851 -23.518 1.00 85.88 183 ARG A O 1
ATOM 1465 N N . GLU A 1 184 ? 6.112 -2.759 -21.584 1.00 83.62 184 GLU A N 1
ATOM 1466 C CA . GLU A 1 184 ? 6.834 -4.018 -21.787 1.00 83.62 184 GLU A CA 1
ATOM 1467 C C . GLU A 1 184 ? 6.171 -4.935 -22.817 1.00 83.62 184 GLU A C 1
ATOM 1469 O O . GLU A 1 184 ? 6.882 -5.662 -23.488 1.00 83.62 184 GLU A O 1
ATOM 1474 N N . VAL A 1 185 ? 4.845 -4.879 -22.981 1.00 83.88 185 VAL A N 1
ATOM 1475 C CA . VAL A 1 185 ? 4.135 -5.621 -24.044 1.00 83.88 185 VAL A CA 1
ATOM 1476 C C . VAL A 1 185 ? 4.327 -4.983 -25.423 1.00 83.88 185 VAL A C 1
ATOM 1478 O O . VAL A 1 185 ? 4.261 -5.671 -26.435 1.00 83.88 185 VAL A O 1
ATOM 1481 N N . ALA A 1 186 ? 4.510 -3.662 -25.473 1.00 77.56 186 ALA A N 1
ATOM 1482 C CA . ALA A 1 186 ? 4.687 -2.924 -26.722 1.00 77.56 186 ALA A CA 1
ATOM 1483 C C . ALA A 1 186 ? 6.106 -3.029 -27.316 1.00 77.56 186 ALA A C 1
ATOM 1485 O O . ALA A 1 186 ? 6.300 -2.603 -28.453 1.00 77.56 186 ALA A O 1
ATOM 1486 N N . ASN A 1 187 ? 7.072 -3.549 -26.549 1.00 60.12 187 ASN A N 1
ATOM 1487 C CA . ASN A 1 187 ? 8.465 -3.760 -26.955 1.00 60.12 187 ASN A CA 1
ATOM 1488 C C . ASN A 1 187 ? 8.739 -5.245 -27.194 1.00 60.12 187 ASN A C 1
ATOM 1490 O O . ASN A 1 187 ? 9.574 -5.537 -28.075 1.00 60.12 187 ASN A O 1
#

Solvent-accessible surface area (backbone atoms only — not comparable to full-atom values): 11255 Å² total; per-residue (Å²): 135,83,70,82,74,69,67,60,75,78,54,69,88,73,75,81,74,52,60,66,60,53,43,53,52,42,53,50,50,46,47,45,69,72,38,66,73,36,60,62,92,85,36,68,46,51,59,66,53,54,46,49,40,32,44,56,70,72,56,67,91,84,79,84,57,70,72,63,53,52,56,49,44,51,52,46,49,54,52,42,50,55,51,49,48,46,54,68,74,46,88,74,48,70,65,60,56,51,54,49,46,54,44,48,64,70,60,38,58,83,72,79,70,87,68,89,77,78,86,74,85,71,83,71,58,97,87,61,59,44,56,60,53,51,48,52,51,40,54,49,51,43,54,49,42,52,44,57,62,70,64,74,66,88,48,74,66,57,57,52,43,54,48,47,48,41,66,44,41,53,53,56,52,51,52,45,50,48,54,48,39,55,55,62,72,76,106

Mean predicted aligned error: 10.4 Å

Foldseek 3Di:
DDDPVVPVVVDPPQPQDDLVNLLVLLVLLLCLLVPQQDDDPNFGFHNVLSQVLLQVQPDDPPDDDQVVSVVVLVVLLVVLLVLLVCLLPDDDDVVSLVVNLVSLPVNQDPDPDPPVPDDPDDPDDPPDRSSVVLSSVSVSLSSNSVSVVVVPDDDPSSSSSSCSCVNRPSVSSSVSSVVSSVVSVVD

Secondary structure (DSSP, 8-state):
---GGGTGGGS-------HHHHHHHHHHHHHHHHSTT-EETTEE--HHHHHHHHHHHH--S--S-HHHHHHHHHHHHHHHHHHHHHHHHS---HHHHHHHHHHHHHHS---S----S--------TT--HHHHHHHHHHHHHHHHHHHHHH----HHHHHHHHHHIIIIIHHHHHHHHHHHHHHH--

pLDDT: mean 75.19, std 17.7, range [32.09, 95.5]

Organism: Zygotorulaspora mrakii (NCBI:txid42260)

Sequence (187 aa):
MSSPAGLEAQLGPSISISVGLILDCLKHLRTVIQNESLYLNSVKLKRESIRAACELFWCDEDIHSENKKESQRLKATMNLVDQVGKVVEKQQSVKSWVDVDKLLRTILPLKKNVLLDTASSSAWSLFFDPKILTLSLIEILIRLCESIRRLQIKLAIHGALLNVIHRSFIRPFNLLLWSYAKREVAN